Protein AF-A0A9D7FTG6-F1 (afdb_monomer_lite)

pLDDT: mean 74.86, std 19.02, range [30.62, 97.19]

Secondary structure (DSSP, 8-state):
--HHHHHHT------TTHHHHHHHT-HHHHHHHHHHHHH----HHHHHH-SSSS-HHHHHHHHHHHHHH--EEEEEEEEE-SSS-EEEEEEEEEEEEE-SS-EEEEEEESS--HHHHHHHHHHHHHHHHTTS-SEEEEEE--HHHHHHHHHHHHHHHHHTT--SHHHHTTS----HHHHHHHTS-------------------

Structure (mmCIF, N/CA/C/O backbone):
data_AF-A0A9D7FTG6-F1
#
_entry.id   AF-A0A9D7FTG6-F1
#
loop_
_atom_site.group_PDB
_atom_site.id
_atom_site.type_symbol
_atom_site.label_atom_id
_atom_site.label_alt_id
_atom_site.label_comp_id
_atom_site.label_asym_id
_atom_site.label_entity_id
_atom_site.label_seq_id
_atom_site.pdbx_PDB_ins_code
_atom_site.Cartn_x
_atom_site.Cartn_y
_atom_site.Cartn_z
_atom_site.occupancy
_atom_site.B_iso_or_equiv
_atom_site.auth_seq_id
_atom_site.auth_comp_id
_atom_site.auth_asym_id
_atom_site.auth_atom_id
_atom_site.pdbx_PDB_model_num
ATOM 1 N N . MET A 1 1 ? -11.203 -1.054 -11.794 1.00 83.94 1 MET A N 1
ATOM 2 C CA . MET A 1 1 ? -9.965 -1.403 -11.056 1.00 83.94 1 MET A CA 1
ATOM 3 C C . MET A 1 1 ? -10.202 -1.110 -9.580 1.00 83.94 1 MET A C 1
ATOM 5 O O . MET A 1 1 ? -10.810 -0.081 -9.293 1.00 83.94 1 MET A O 1
ATOM 9 N N . PHE A 1 2 ? -9.768 -1.998 -8.673 1.00 88.06 2 PHE A N 1
ATOM 10 C CA . PHE A 1 2 ? -10.036 -1.930 -7.222 1.00 88.06 2 PHE A CA 1
ATOM 11 C C . PHE A 1 2 ? -11.532 -1.835 -6.853 1.00 88.06 2 PHE A C 1
ATOM 13 O O . PHE A 1 2 ? -11.935 -1.097 -5.951 1.00 88.06 2 PHE A O 1
ATOM 20 N N . GLU A 1 3 ? -12.396 -2.546 -7.583 1.00 89.38 3 GLU A N 1
ATOM 21 C CA . GLU A 1 3 ? -13.851 -2.418 -7.423 1.00 89.38 3 GLU A CA 1
ATOM 22 C C . GLU A 1 3 ? -14.356 -2.947 -6.075 1.00 89.38 3 GLU A C 1
ATOM 24 O O . GLU A 1 3 ? -15.334 -2.419 -5.537 1.00 89.38 3 GLU A O 1
ATOM 29 N N . LYS A 1 4 ? -13.709 -3.967 -5.495 1.00 89.00 4 LYS A N 1
ATOM 30 C CA . LYS A 1 4 ? -14.127 -4.503 -4.191 1.00 89.00 4 LYS A CA 1
ATOM 31 C C . LYS A 1 4 ? -13.831 -3.496 -3.084 1.00 89.00 4 LYS A C 1
ATOM 33 O O . LYS A 1 4 ? -14.674 -3.280 -2.213 1.00 89.00 4 LYS A O 1
ATOM 38 N N . LEU A 1 5 ? -12.675 -2.837 -3.162 1.00 86.88 5 LEU A N 1
ATOM 39 C CA . LEU A 1 5 ? -12.291 -1.781 -2.228 1.00 86.88 5 LEU A CA 1
ATOM 40 C C . LEU A 1 5 ? -13.205 -0.561 -2.364 1.00 86.88 5 LEU A C 1
ATOM 42 O O . LEU A 1 5 ? -13.753 -0.102 -1.362 1.00 86.88 5 LEU A O 1
ATOM 46 N N . LYS A 1 6 ? -13.484 -0.092 -3.586 1.00 86.19 6 LYS A N 1
ATOM 47 C CA . LYS A 1 6 ? -14.433 1.016 -3.808 1.00 86.19 6 LYS A CA 1
ATOM 48 C C . LYS A 1 6 ? -15.809 0.727 -3.200 1.00 86.19 6 LYS A C 1
ATOM 50 O O . LYS A 1 6 ? -16.358 1.567 -2.493 1.00 86.19 6 LYS A O 1
ATOM 55 N N . LYS A 1 7 ? -16.340 -0.492 -3.375 1.00 88.19 7 LYS A N 1
ATOM 56 C CA . LYS A 1 7 ? -17.610 -0.921 -2.749 1.00 88.19 7 LYS A CA 1
ATOM 57 C C . LYS A 1 7 ? -17.568 -0.908 -1.217 1.00 88.19 7 LYS A C 1
ATOM 59 O O . LYS A 1 7 ? -18.598 -0.689 -0.581 1.00 88.19 7 LYS A O 1
ATOM 64 N N . LYS A 1 8 ? -16.396 -1.127 -0.617 1.00 80.44 8 LYS A N 1
ATOM 65 C CA . LYS A 1 8 ? -16.170 -1.013 0.832 1.00 80.44 8 LYS A CA 1
ATOM 66 C C . LYS A 1 8 ? -15.935 0.424 1.309 1.00 80.44 8 LYS A C 1
ATOM 68 O O . LYS A 1 8 ? -15.874 0.637 2.516 1.00 80.44 8 LYS A O 1
ATOM 73 N N . GLY A 1 9 ? -15.898 1.398 0.399 1.00 78.94 9 GLY A N 1
ATOM 74 C CA . GLY A 1 9 ? -15.722 2.817 0.709 1.00 78.94 9 GLY A CA 1
ATOM 75 C C . GLY A 1 9 ? -14.279 3.308 0.611 1.00 78.94 9 GLY A C 1
ATOM 76 O O . GLY A 1 9 ? -13.987 4.382 1.122 1.00 78.94 9 GLY A O 1
ATOM 77 N N . PHE A 1 10 ? -13.385 2.547 -0.025 1.00 81.25 10 PHE A N 1
ATOM 78 C CA . PHE A 1 10 ? -12.016 2.997 -0.255 1.00 81.25 10 PHE A CA 1
ATOM 79 C C . PHE A 1 10 ? -11.958 4.047 -1.370 1.00 81.25 10 PHE A C 1
ATOM 81 O O . PHE A 1 10 ? -12.577 3.897 -2.426 1.00 81.25 10 PHE A O 1
ATOM 88 N N . GLU A 1 11 ? -11.160 5.085 -1.141 1.00 83.00 11 GLU A N 1
ATOM 89 C CA . GLU A 1 11 ? -10.982 6.236 -2.027 1.00 83.00 11 GLU A CA 1
ATOM 90 C C . GLU A 1 11 ? -9.825 6.011 -3.006 1.00 83.00 11 GLU A C 1
ATOM 92 O O . GLU A 1 11 ? -8.723 6.511 -2.835 1.00 83.00 11 GLU A O 1
ATOM 97 N N . ILE A 1 12 ? -10.050 5.242 -4.065 1.00 84.25 12 ILE A N 1
ATOM 98 C CA . ILE A 1 12 ? -8.967 4.893 -4.989 1.00 84.25 12 ILE A CA 1
ATOM 99 C C . ILE A 1 12 ? -8.701 6.029 -5.979 1.00 84.25 12 ILE A C 1
ATOM 101 O O . ILE A 1 12 ? -9.531 6.299 -6.849 1.00 84.25 12 ILE A O 1
ATOM 105 N N . LEU A 1 13 ? -7.511 6.623 -5.899 1.00 86.56 13 LEU A N 1
ATOM 106 C CA . LEU A 1 13 ? -6.978 7.533 -6.904 1.00 86.56 13 LEU A CA 1
ATOM 107 C C . LEU A 1 13 ? -5.907 6.798 -7.734 1.00 86.56 13 LEU A C 1
ATOM 109 O O . LEU A 1 13 ? -5.212 5.901 -7.269 1.00 86.56 13 LEU A O 1
ATOM 113 N N . ALA A 1 14 ? -5.836 7.095 -9.024 1.00 84.38 14 ALA A N 1
ATOM 114 C CA . ALA A 1 14 ? -4.809 6.563 -9.906 1.00 84.38 14 ALA A CA 1
ATOM 115 C C . ALA A 1 14 ? -4.376 7.699 -10.818 1.00 84.38 14 ALA A C 1
ATOM 117 O O . ALA A 1 14 ? -5.210 8.305 -11.489 1.00 84.38 14 ALA A O 1
ATOM 118 N N . LEU A 1 15 ? -3.084 8.011 -10.809 1.00 84.88 15 LEU A N 1
ATOM 119 C CA . LEU A 1 15 ? -2.519 9.075 -11.627 1.00 84.88 15 LEU A CA 1
ATOM 120 C C . LEU A 1 15 ? -1.579 8.467 -12.675 1.00 84.88 15 LEU A C 1
ATOM 122 O O . LEU A 1 15 ? -1.212 7.296 -12.601 1.00 84.88 15 LEU A O 1
ATOM 126 N N . HIS A 1 16 ? -1.238 9.266 -13.686 1.00 81.25 16 HIS A N 1
ATOM 127 C CA . HIS A 1 16 ? -0.157 8.980 -14.634 1.00 81.25 16 HIS A CA 1
ATOM 128 C C . HIS A 1 16 ? -0.145 7.557 -15.226 1.00 81.25 16 HIS A C 1
ATOM 130 O O . HIS A 1 16 ? 0.861 6.867 -15.171 1.00 81.25 16 HIS A O 1
ATOM 136 N N . HIS A 1 17 ? -1.269 7.118 -15.798 1.00 85.19 17 HIS A N 1
ATOM 137 C CA . HIS A 1 17 ? -1.427 5.804 -16.450 1.00 85.19 17 HIS A CA 1
ATOM 138 C C . HIS A 1 17 ? -1.296 4.569 -15.550 1.00 85.19 17 HIS A C 1
ATOM 140 O O . HIS A 1 17 ? -1.440 3.455 -16.053 1.00 85.19 17 HIS A O 1
ATOM 146 N N . ALA A 1 18 ? -1.148 4.729 -14.234 1.00 87.62 18 ALA A N 1
ATOM 147 C CA . ALA A 1 18 ? -1.075 3.600 -13.312 1.00 87.62 18 ALA A CA 1
ATOM 148 C C . ALA A 1 18 ? -2.272 2.653 -13.445 1.00 87.62 18 ALA A C 1
ATOM 150 O O . ALA A 1 18 ? -2.114 1.440 -13.384 1.00 87.62 18 ALA A O 1
ATOM 151 N N . GLU A 1 19 ? -3.471 3.186 -13.706 1.00 89.25 19 GLU A N 1
ATOM 152 C CA . GLU A 1 19 ? -4.647 2.348 -13.945 1.00 89.25 19 GLU A CA 1
ATOM 153 C C . GLU A 1 19 ? -4.496 1.441 -15.178 1.00 89.25 19 GLU A C 1
ATOM 155 O O . GLU A 1 19 ? -4.965 0.305 -15.153 1.00 89.25 19 GLU A O 1
ATOM 160 N N . ALA A 1 20 ? -3.846 1.911 -16.243 1.00 91.12 20 ALA A N 1
ATOM 161 C CA . ALA A 1 20 ? -3.606 1.101 -17.434 1.00 91.12 20 ALA A CA 1
ATOM 162 C C . ALA A 1 20 ? -2.570 0.003 -17.151 1.00 91.12 20 ALA A C 1
ATOM 164 O O . ALA A 1 20 ? -2.852 -1.164 -17.415 1.00 91.12 20 ALA A O 1
ATOM 165 N N . ILE A 1 21 ? -1.436 0.358 -16.532 1.00 91.00 21 ILE A N 1
ATOM 166 C CA . ILE A 1 21 ? -0.376 -0.595 -16.154 1.00 91.00 21 ILE A CA 1
ATOM 167 C C . ILE A 1 21 ? -0.948 -1.681 -15.234 1.00 91.00 21 ILE A C 1
ATOM 169 O O . ILE A 1 21 ? -0.764 -2.874 -15.457 1.00 91.00 21 ILE A O 1
ATOM 173 N N . LEU A 1 22 ? -1.729 -1.288 -14.227 1.00 92.19 22 LEU A N 1
ATOM 174 C CA . LEU A 1 22 ? -2.345 -2.237 -13.304 1.00 92.19 22 LEU A CA 1
ATOM 175 C C . LEU A 1 22 ? -3.363 -3.147 -13.986 1.00 92.19 22 LEU A C 1
ATOM 177 O O . LEU A 1 22 ? -3.392 -4.340 -13.705 1.00 92.19 22 LEU A O 1
ATOM 181 N N . LYS A 1 23 ? -4.192 -2.619 -14.890 1.00 91.56 23 LYS A N 1
ATOM 182 C CA . LYS A 1 23 ? -5.198 -3.433 -15.584 1.00 91.56 23 LYS A CA 1
ATOM 183 C C . LYS A 1 23 ? -4.595 -4.423 -16.573 1.00 91.56 23 LYS A C 1
ATOM 185 O O . LYS A 1 23 ? -5.145 -5.508 -16.731 1.00 91.56 23 LYS A O 1
ATOM 190 N N . HIS A 1 24 ? -3.542 -4.034 -17.280 1.00 91.31 24 HIS A N 1
ATOM 191 C CA . HIS A 1 24 ? -3.034 -4.816 -18.404 1.00 91.31 24 HIS A CA 1
ATOM 192 C C . HIS A 1 24 ? -1.815 -5.656 -18.037 1.00 91.31 24 HIS A C 1
ATOM 194 O O . HIS A 1 24 ? -1.716 -6.797 -18.483 1.00 91.31 24 HIS A O 1
ATOM 200 N N . ASP A 1 25 ? -0.946 -5.133 -17.175 1.00 90.94 25 ASP A N 1
ATOM 201 C CA . ASP A 1 25 ? 0.361 -5.727 -16.920 1.00 90.94 25 ASP A CA 1
ATOM 202 C C . ASP A 1 25 ? 0.491 -6.281 -15.500 1.00 90.94 25 ASP A C 1
ATOM 204 O O . ASP A 1 25 ? 1.238 -7.235 -15.289 1.00 90.94 25 ASP A O 1
ATOM 208 N N . MET A 1 26 ? -0.225 -5.716 -14.522 1.00 92.81 26 MET A N 1
ATOM 209 C CA . MET A 1 26 ? 0.004 -5.989 -13.096 1.00 92.81 26 MET A CA 1
ATOM 210 C C . MET A 1 26 ? -1.291 -6.248 -12.307 1.00 92.81 26 MET A C 1
ATOM 212 O O . MET A 1 26 ? -1.421 -5.826 -11.158 1.00 92.81 26 MET A O 1
ATOM 216 N N . MET A 1 27 ? -2.254 -6.964 -12.901 1.00 94.56 27 MET A N 1
ATOM 217 C CA . MET A 1 27 ? -3.552 -7.224 -12.256 1.00 94.56 27 MET A CA 1
ATOM 218 C C . MET A 1 27 ? -3.417 -8.056 -10.970 1.00 94.56 27 MET A C 1
ATOM 220 O O . MET A 1 27 ? -4.184 -7.859 -10.031 1.00 94.56 27 MET A O 1
ATOM 224 N N . ASP A 1 28 ? -2.411 -8.929 -10.882 1.00 95.94 28 ASP A N 1
ATOM 225 C CA . ASP A 1 28 ? -2.121 -9.689 -9.659 1.00 95.94 28 ASP A CA 1
ATOM 226 C C . ASP A 1 28 ? -1.853 -8.760 -8.469 1.00 95.94 28 ASP A C 1
ATOM 228 O O . ASP A 1 28 ? -2.387 -8.982 -7.386 1.00 95.94 28 ASP A O 1
ATOM 232 N N . ALA A 1 29 ? -1.145 -7.644 -8.681 1.00 95.00 29 ALA A N 1
ATOM 233 C CA . ALA A 1 29 ? -0.922 -6.649 -7.634 1.00 95.00 29 ALA A CA 1
ATOM 234 C C . ALA A 1 29 ? -2.245 -6.059 -7.120 1.00 95.00 29 ALA A C 1
ATOM 236 O O . ALA A 1 29 ? -2.415 -5.866 -5.918 1.00 95.00 29 ALA A O 1
ATOM 237 N N . VAL A 1 30 ? -3.208 -5.815 -8.018 1.00 94.06 30 VAL A N 1
ATOM 238 C CA . VAL A 1 30 ? -4.550 -5.342 -7.646 1.00 94.06 30 VAL A CA 1
ATOM 239 C C . VAL A 1 30 ? -5.237 -6.375 -6.758 1.00 94.06 30 VAL A C 1
ATOM 241 O O . VAL A 1 30 ? -5.743 -6.009 -5.701 1.00 94.06 30 VAL A O 1
ATOM 244 N N . TYR A 1 31 ? -5.230 -7.652 -7.148 1.00 95.50 31 TYR A N 1
ATOM 245 C CA . TYR A 1 31 ? -5.866 -8.714 -6.367 1.00 95.50 31 TYR A CA 1
ATOM 246 C C . TYR A 1 31 ? -5.252 -8.877 -4.978 1.00 95.50 31 TYR A C 1
ATOM 248 O O . TYR A 1 31 ? -5.994 -8.984 -4.004 1.00 95.50 31 TYR A O 1
ATOM 256 N N . GLU A 1 32 ? -3.926 -8.856 -4.875 1.00 96.25 32 GLU A N 1
ATOM 257 C CA . GLU A 1 32 ? -3.215 -9.003 -3.602 1.00 96.25 32 GLU A CA 1
ATOM 258 C C . GLU A 1 32 ? -3.481 -7.830 -2.655 1.00 96.25 32 GLU A C 1
ATOM 260 O O . GLU A 1 32 ? -3.740 -8.026 -1.467 1.00 96.25 32 GLU A O 1
ATOM 265 N N . ILE A 1 33 ? -3.479 -6.603 -3.185 1.00 94.50 33 ILE A N 1
ATOM 266 C CA . ILE A 1 33 ? -3.805 -5.402 -2.412 1.00 94.50 33 ILE A CA 1
ATOM 267 C C . ILE A 1 33 ? -5.276 -5.428 -1.973 1.00 94.50 33 ILE A C 1
ATOM 269 O O . ILE A 1 33 ? -5.567 -5.100 -0.822 1.00 94.50 33 ILE A O 1
ATOM 273 N N . GLU A 1 34 ? -6.209 -5.834 -2.845 1.00 93.50 34 GLU A N 1
ATOM 274 C CA . GLU A 1 34 ? -7.611 -6.018 -2.453 1.00 93.50 34 GLU A CA 1
ATOM 275 C C . GLU A 1 34 ? -7.744 -7.060 -1.336 1.00 93.50 34 GLU A C 1
ATOM 277 O O . GLU A 1 34 ? -8.432 -6.800 -0.354 1.00 93.50 34 GLU A O 1
ATOM 282 N N . ASP A 1 35 ? -7.087 -8.211 -1.460 1.00 94.75 35 ASP A N 1
ATOM 283 C CA . ASP A 1 35 ? -7.153 -9.297 -0.480 1.00 94.75 35 ASP A CA 1
ATOM 284 C C . ASP A 1 35 ? -6.680 -8.858 0.915 1.00 94.75 35 ASP A C 1
ATOM 286 O O . ASP A 1 35 ? -7.373 -9.070 1.912 1.00 94.75 35 ASP A O 1
ATOM 290 N N . VAL A 1 36 ? -5.541 -8.164 0.989 1.00 93.06 36 VAL A N 1
ATOM 291 C CA . VAL A 1 36 ? -5.007 -7.663 2.264 1.00 93.06 36 VAL A CA 1
ATOM 292 C C . VAL A 1 36 ? -5.909 -6.580 2.856 1.00 93.06 36 VAL A C 1
ATOM 294 O O . VAL A 1 36 ? -6.260 -6.631 4.037 1.00 93.06 36 VAL A O 1
ATOM 297 N N . LEU A 1 37 ? -6.321 -5.599 2.050 1.00 90.31 37 LEU A N 1
ATOM 298 C CA . LEU A 1 37 ? -7.074 -4.448 2.549 1.00 90.31 37 LEU A CA 1
ATOM 299 C C . LEU A 1 37 ? -8.528 -4.770 2.902 1.00 90.31 37 LEU A C 1
ATOM 301 O O . LEU A 1 37 ? -9.090 -4.126 3.789 1.00 90.31 37 LEU A O 1
ATOM 305 N N . LEU A 1 38 ? -9.148 -5.757 2.252 1.00 88.75 38 LEU A N 1
ATOM 306 C CA . LEU A 1 38 ? -10.510 -6.188 2.582 1.00 88.75 38 LEU A CA 1
ATOM 307 C C . LEU A 1 38 ? -10.594 -6.903 3.936 1.00 88.75 38 LEU A C 1
ATOM 309 O O . LEU A 1 38 ? -11.656 -6.879 4.566 1.00 88.75 38 LEU A O 1
ATOM 313 N N . GLU A 1 39 ? -9.503 -7.523 4.380 1.00 88.12 39 GLU A N 1
ATOM 314 C CA . GLU A 1 39 ? -9.418 -8.202 5.675 1.00 88.12 39 GLU A CA 1
ATOM 315 C C . GLU A 1 39 ? -8.899 -7.308 6.804 1.00 88.12 39 GLU A C 1
ATOM 317 O O . GLU A 1 39 ? -9.064 -7.645 7.981 1.00 88.12 39 GLU A O 1
ATOM 322 N N . ALA A 1 40 ? -8.315 -6.156 6.468 1.00 85.00 40 ALA A N 1
ATOM 323 C CA . ALA A 1 40 ? -7.796 -5.209 7.438 1.00 85.00 40 ALA A CA 1
ATOM 324 C C . ALA A 1 40 ? -8.913 -4.712 8.376 1.00 85.00 40 ALA A C 1
ATOM 326 O O . ALA A 1 40 ? -9.892 -4.090 7.957 1.00 85.00 40 ALA A O 1
ATOM 327 N N . LYS A 1 41 ? -8.751 -4.973 9.678 1.00 80.19 41 LYS A N 1
ATOM 328 C CA . LYS A 1 41 ? -9.656 -4.515 10.740 1.00 80.19 41 LYS A CA 1
ATOM 329 C C . LYS A 1 41 ? -8.877 -3.721 11.773 1.00 80.19 41 LYS A C 1
ATOM 331 O O . LYS A 1 41 ? -7.801 -4.140 12.206 1.00 80.19 41 LYS A O 1
ATOM 336 N N . ILE A 1 42 ? -9.466 -2.606 12.188 1.00 75.31 42 ILE A N 1
ATOM 337 C CA . ILE A 1 42 ? -8.917 -1.743 13.227 1.00 75.31 42 ILE A CA 1
ATOM 338 C C . ILE A 1 42 ? -9.892 -1.772 14.408 1.00 75.31 42 ILE A C 1
ATOM 340 O O . ILE A 1 42 ? -10.970 -1.178 14.309 1.00 75.31 42 ILE A O 1
ATOM 344 N N . PRO A 1 43 ? -9.577 -2.499 15.491 1.00 72.81 43 PRO A N 1
ATOM 345 C CA . PRO A 1 43 ? -10.347 -2.427 16.726 1.00 72.81 43 PRO A CA 1
ATOM 346 C C . PRO A 1 43 ? -10.390 -0.990 17.254 1.00 72.81 43 PRO A C 1
ATOM 348 O O . PRO A 1 43 ? -9.400 -0.257 17.174 1.00 72.81 43 PRO A O 1
ATOM 351 N N . VAL A 1 44 ? -11.534 -0.578 17.802 1.00 68.12 44 VAL A N 1
ATOM 352 C CA . VAL A 1 44 ? -11.709 0.784 18.336 1.00 68.12 44 VAL A CA 1
ATOM 353 C C . VAL A 1 44 ? -10.735 1.036 19.487 1.00 68.12 44 VAL A C 1
ATOM 355 O O . VAL A 1 44 ? -10.219 2.136 19.631 1.00 68.12 44 VAL A O 1
ATOM 358 N N . GLU A 1 45 ? -10.398 0.004 20.249 1.00 65.94 45 GLU A N 1
ATOM 359 C CA . GLU A 1 45 ? -9.444 0.049 21.352 1.00 65.94 45 GLU A CA 1
ATOM 360 C C . GLU A 1 45 ? -8.022 0.402 20.885 1.00 65.94 45 GLU A C 1
ATOM 362 O O . GLU A 1 45 ? -7.302 1.109 21.591 1.00 65.94 45 GLU A O 1
ATOM 367 N N . GLU A 1 46 ? -7.622 -0.043 19.690 1.00 68.00 46 GLU A N 1
ATOM 368 C CA . GLU A 1 46 ? -6.323 0.295 19.090 1.00 68.00 46 GLU A CA 1
ATOM 369 C C . GLU A 1 46 ? -6.301 1.711 18.517 1.00 68.00 46 GLU A C 1
ATOM 371 O O . GLU A 1 46 ? -5.293 2.410 18.619 1.00 68.00 46 GLU A O 1
ATOM 376 N N . LEU A 1 47 ? -7.425 2.149 17.941 1.00 64.06 47 LEU A N 1
ATOM 377 C CA . LEU A 1 47 ? -7.609 3.523 17.463 1.00 64.06 47 LEU A CA 1
ATOM 378 C C . LEU A 1 47 ? -7.460 4.542 18.589 1.00 64.06 47 LEU A C 1
ATOM 380 O O . LEU A 1 47 ? -6.913 5.628 18.406 1.00 64.06 47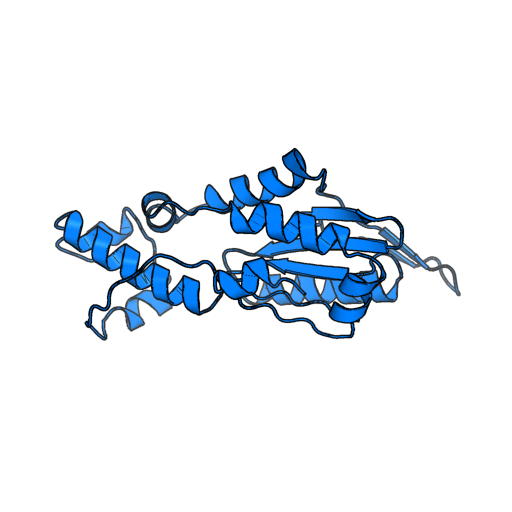 LEU A O 1
ATOM 384 N N . VAL A 1 48 ? -7.976 4.148 19.741 1.00 59.22 48 VAL A N 1
ATOM 385 C CA . VAL A 1 48 ? -7.985 4.874 20.993 1.00 59.22 48 VAL A CA 1
ATOM 386 C C . VAL A 1 48 ? -6.543 4.870 21.553 1.00 59.22 48 VAL A C 1
ATOM 388 O O . VAL A 1 48 ? -5.873 5.902 21.524 1.00 59.22 48 VAL A O 1
ATOM 391 N N . ARG A 1 49 ? -5.954 3.727 21.924 1.00 56.75 49 ARG A N 1
ATOM 392 C CA . ARG A 1 49 ? -4.623 3.665 22.583 1.00 56.75 49 ARG A CA 1
ATOM 393 C C . ARG A 1 49 ? -3.434 4.270 21.806 1.00 56.75 49 ARG A C 1
ATOM 395 O O . ARG A 1 49 ? -2.363 4.439 22.387 1.00 56.75 49 ARG A O 1
ATOM 402 N N . GLY A 1 50 ? -3.582 4.583 20.520 1.00 49.41 50 GLY A N 1
ATOM 403 C CA . GLY A 1 50 ? -2.523 5.086 19.644 1.00 49.41 50 GLY A CA 1
ATOM 404 C C . GLY A 1 50 ? -1.964 6.461 20.031 1.00 49.41 50 GLY A C 1
ATOM 405 O O . GLY A 1 50 ? -2.404 7.491 19.526 1.00 49.41 50 GLY A O 1
ATOM 406 N N . GLY A 1 51 ? -0.928 6.477 20.868 1.00 44.72 51 GLY A N 1
ATOM 407 C CA . GLY A 1 51 ? -0.108 7.655 21.141 1.00 44.72 51 GLY A CA 1
ATOM 408 C C . GLY A 1 51 ? 1.277 7.252 21.638 1.00 44.72 51 GLY A C 1
ATOM 409 O O . GLY A 1 51 ? 1.480 7.149 22.840 1.00 44.72 51 GLY A O 1
ATOM 410 N N . GLY A 1 52 ? 2.228 7.011 20.727 1.00 40.06 52 GLY A N 1
ATOM 411 C CA . GLY A 1 52 ? 3.631 6.798 21.123 1.00 40.06 52 GLY A CA 1
ATOM 412 C C . GLY A 1 52 ? 4.492 5.877 20.256 1.00 40.06 52 GLY A C 1
ATOM 413 O O . GLY A 1 52 ? 5.674 5.742 20.548 1.00 40.06 52 GLY A O 1
ATOM 414 N N . GLY A 1 53 ? 3.961 5.272 19.191 1.00 48.06 53 GLY A N 1
ATOM 415 C CA . GLY A 1 53 ? 4.726 4.395 18.297 1.00 48.06 53 GLY A CA 1
ATOM 416 C C . GLY A 1 53 ? 3.948 4.011 17.039 1.00 48.06 53 GLY A C 1
ATOM 417 O O . GLY A 1 53 ? 2.823 4.477 16.839 1.00 48.06 53 GLY A O 1
ATOM 418 N N . GLU A 1 54 ? 4.546 3.173 16.190 1.00 57.84 54 GLU A N 1
ATOM 419 C CA . GLU A 1 54 ? 3.844 2.554 15.065 1.00 57.84 54 GLU A CA 1
ATOM 420 C C . GLU A 1 54 ? 2.688 1.698 15.603 1.00 57.84 54 GLU A C 1
ATOM 422 O O . GLU A 1 54 ? 2.917 0.732 16.331 1.00 57.84 54 GLU A O 1
ATOM 427 N N . GLY A 1 55 ? 1.444 2.081 15.300 1.00 69.25 55 GLY A N 1
ATOM 428 C CA . GLY A 1 55 ? 0.258 1.422 15.849 1.00 69.25 55 GLY A CA 1
ATOM 429 C C . GLY A 1 55 ? 0.189 -0.062 15.479 1.00 69.25 55 GLY A C 1
ATOM 430 O O . GLY A 1 55 ? 0.571 -0.444 14.373 1.00 69.25 55 GLY A O 1
ATOM 431 N N . GLU A 1 56 ? -0.339 -0.892 16.385 1.00 77.12 56 GLU A N 1
ATOM 432 C CA . GLU A 1 56 ? -0.478 -2.348 16.196 1.00 77.12 56 GLU A CA 1
ATOM 433 C C . GLU A 1 56 ? -1.169 -2.702 14.870 1.00 77.12 56 GLU A C 1
ATOM 435 O O . GLU A 1 56 ? -0.767 -3.638 14.178 1.00 77.12 56 GLU A O 1
ATOM 440 N N . PHE A 1 57 ? -2.159 -1.902 14.465 1.00 81.31 57 PHE A N 1
ATOM 441 C CA . PHE A 1 57 ? -2.799 -2.015 13.162 1.00 81.31 57 PHE A CA 1
ATOM 442 C C . PHE A 1 57 ? -1.819 -1.911 11.986 1.00 81.31 57 PHE A C 1
ATOM 444 O O . PHE A 1 57 ? -1.848 -2.763 11.099 1.00 81.31 57 PHE A O 1
ATOM 451 N N . THR A 1 58 ? -0.956 -0.892 11.969 1.00 80.31 58 THR A N 1
ATOM 452 C CA . THR A 1 58 ? 0.002 -0.666 10.879 1.00 80.31 58 THR A CA 1
ATOM 453 C C . THR A 1 58 ? 0.975 -1.837 10.780 1.00 80.31 58 THR A C 1
ATOM 455 O O . THR A 1 58 ? 1.188 -2.364 9.690 1.00 80.31 58 THR A O 1
ATOM 458 N N . GLN A 1 59 ? 1.468 -2.326 11.921 1.00 86.19 59 GLN A N 1
ATOM 459 C CA . GLN A 1 59 ? 2.350 -3.495 11.969 1.00 86.19 59 GLN A CA 1
ATOM 460 C C . GLN A 1 59 ? 1.661 -4.752 11.419 1.00 86.19 59 GLN A C 1
ATOM 462 O O . GLN A 1 59 ? 2.236 -5.475 10.602 1.00 86.19 59 GLN A O 1
ATOM 467 N N . ARG A 1 60 ? 0.404 -5.007 11.813 1.00 89.00 60 ARG A N 1
ATOM 468 C CA . ARG A 1 60 ? -0.375 -6.135 11.274 1.00 89.00 60 ARG A CA 1
ATOM 469 C C . ARG A 1 60 ? -0.619 -6.004 9.778 1.00 89.00 60 ARG A C 1
ATOM 471 O O . ARG A 1 60 ? -0.556 -7.008 9.067 1.00 89.00 60 ARG A O 1
ATOM 478 N N . LEU A 1 61 ? -0.909 -4.796 9.302 1.00 88.00 61 LEU A N 1
ATOM 479 C CA . LEU A 1 61 ? -1.161 -4.553 7.889 1.00 88.00 61 LEU A CA 1
ATOM 480 C C . LEU A 1 61 ? 0.099 -4.820 7.059 1.00 88.00 61 LEU A C 1
ATOM 482 O O . LEU A 1 61 ? 0.030 -5.576 6.092 1.00 88.00 61 LEU A O 1
ATOM 486 N N . ARG A 1 62 ? 1.253 -4.299 7.496 1.00 90.25 62 ARG A N 1
ATOM 487 C CA . ARG A 1 62 ? 2.562 -4.571 6.881 1.00 90.25 62 ARG A CA 1
ATOM 488 C C . ARG A 1 62 ? 2.854 -6.065 6.812 1.00 90.25 62 ARG A C 1
ATOM 490 O O . ARG A 1 62 ? 3.137 -6.619 5.752 1.00 90.25 62 ARG A O 1
ATOM 497 N N . LYS A 1 63 ? 2.694 -6.750 7.948 1.00 92.75 63 LYS A N 1
ATOM 498 C CA . LYS A 1 63 ? 2.915 -8.194 8.038 1.00 92.75 63 LYS A CA 1
ATOM 499 C C . LYS A 1 63 ? 1.992 -8.981 7.104 1.00 92.75 63 LYS A C 1
ATOM 501 O O . LYS A 1 63 ? 2.430 -9.948 6.497 1.00 92.75 63 LYS A O 1
ATOM 506 N N . SER A 1 64 ? 0.743 -8.546 6.930 1.00 93.94 64 SER A N 1
ATOM 507 C CA . SER A 1 64 ? -0.222 -9.224 6.053 1.00 93.94 64 SER A CA 1
ATOM 508 C C . SER A 1 64 ? 0.216 -9.230 4.586 1.00 93.94 64 SER A C 1
ATOM 510 O O . SER A 1 64 ? 0.037 -10.240 3.908 1.00 93.94 64 SER A O 1
ATOM 512 N N . PHE A 1 65 ? 0.833 -8.148 4.098 1.00 94.94 65 PHE A N 1
ATOM 513 C CA . PHE A 1 65 ? 1.412 -8.113 2.751 1.00 94.94 65 PHE A CA 1
ATOM 514 C C . PHE A 1 65 ? 2.570 -9.108 2.595 1.00 94.94 65 PHE A C 1
ATOM 516 O O . PHE A 1 65 ? 2.647 -9.818 1.587 1.00 94.94 65 PHE A O 1
ATOM 523 N N . ALA A 1 66 ? 3.449 -9.194 3.595 1.00 94.25 66 ALA A N 1
ATOM 524 C CA . ALA A 1 66 ? 4.577 -10.120 3.584 1.00 94.25 66 ALA A CA 1
ATOM 525 C C . ALA A 1 66 ? 4.134 -11.589 3.692 1.00 94.25 66 ALA A C 1
ATOM 527 O O . ALA A 1 66 ? 4.503 -12.403 2.849 1.00 94.25 66 ALA A O 1
ATOM 528 N N . ASP A 1 67 ? 3.303 -11.918 4.681 1.00 95.56 67 ASP A N 1
ATOM 529 C CA . ASP A 1 67 ? 2.922 -13.296 5.005 1.00 95.56 67 ASP A CA 1
ATOM 530 C C . ASP A 1 67 ? 2.034 -13.928 3.925 1.00 95.56 67 ASP A C 1
ATOM 532 O O . ASP A 1 67 ? 2.204 -15.101 3.595 1.00 95.56 67 ASP A O 1
ATOM 536 N N . LYS A 1 68 ? 1.080 -13.169 3.370 1.00 96.00 68 LYS A N 1
ATOM 537 C CA . LYS A 1 68 ? 0.126 -13.711 2.392 1.00 96.00 68 LYS A CA 1
ATOM 538 C C . LYS A 1 68 ? 0.681 -13.751 0.980 1.00 96.00 68 LYS A C 1
ATOM 540 O O . LYS A 1 68 ? 0.464 -14.716 0.254 1.00 96.00 68 LYS A O 1
ATOM 545 N N . HIS A 1 69 ? 1.362 -12.677 0.591 1.00 96.88 69 HIS A N 1
ATOM 546 C CA . HIS A 1 69 ? 1.684 -12.417 -0.809 1.00 96.88 69 HIS A CA 1
ATOM 547 C C . HIS A 1 69 ? 3.182 -12.214 -1.046 1.00 96.88 69 HIS A C 1
ATOM 549 O O . HIS A 1 69 ? 3.598 -12.014 -2.184 1.00 96.88 69 HIS A O 1
ATOM 555 N N . GLY A 1 70 ? 4.026 -12.305 -0.017 1.00 95.94 70 GLY A N 1
ATOM 556 C CA . GLY A 1 70 ? 5.481 -12.297 -0.174 1.00 95.94 70 GLY A CA 1
ATOM 557 C C . GLY A 1 70 ? 6.074 -10.938 -0.546 1.00 95.94 70 GLY A C 1
ATOM 558 O O . GLY A 1 70 ? 7.145 -10.895 -1.157 1.00 95.94 70 GLY A O 1
ATOM 559 N N . TRP A 1 71 ? 5.396 -9.839 -0.212 1.00 97.19 71 TRP A N 1
ATOM 560 C CA . TRP A 1 71 ? 5.965 -8.495 -0.324 1.00 97.19 71 TRP A CA 1
ATOM 561 C C . TRP A 1 71 ? 7.106 -8.318 0.681 1.00 97.19 71 TRP A C 1
ATOM 563 O O . TRP A 1 71 ? 7.048 -8.852 1.788 1.00 97.19 71 TRP A O 1
ATOM 573 N N . LYS A 1 72 ? 8.164 -7.597 0.300 1.00 95.69 72 LYS A N 1
ATOM 574 C CA . LYS A 1 72 ? 9.381 -7.492 1.120 1.00 95.69 72 LYS A CA 1
ATOM 575 C C . LYS A 1 72 ? 9.801 -6.049 1.325 1.00 95.69 72 LYS A C 1
ATOM 577 O O . LYS A 1 72 ? 9.787 -5.286 0.363 1.00 95.69 72 LYS A O 1
ATOM 582 N N . SER A 1 73 ? 10.278 -5.741 2.527 1.00 94.19 73 SER A N 1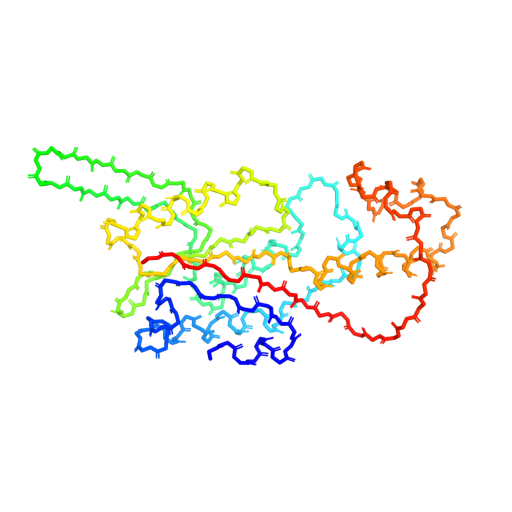
ATOM 583 C CA . SER A 1 73 ? 11.002 -4.496 2.767 1.00 94.19 73 SER A CA 1
ATOM 584 C C . SER A 1 73 ? 12.380 -4.565 2.117 1.00 94.19 73 SER A C 1
ATOM 586 O O . SER A 1 73 ? 13.101 -5.556 2.293 1.00 94.19 73 SER A O 1
ATOM 588 N N . THR A 1 74 ? 12.746 -3.565 1.313 1.00 93.19 74 THR A N 1
ATOM 589 C CA . THR A 1 74 ? 14.082 -3.509 0.708 1.00 93.19 74 THR A CA 1
ATOM 590 C C . THR A 1 74 ? 14.470 -2.116 0.219 1.00 93.19 74 THR A C 1
ATOM 592 O O . THR A 1 74 ? 13.632 -1.258 -0.043 1.00 93.19 74 THR A O 1
ATOM 595 N N . VAL A 1 75 ? 15.775 -1.911 0.045 1.00 91.38 75 VAL A N 1
ATOM 596 C CA . VAL A 1 75 ? 16.345 -0.720 -0.587 1.00 91.38 75 VAL A CA 1
ATOM 597 C C . VAL A 1 75 ? 16.577 -1.008 -2.065 1.00 91.38 75 VAL A C 1
ATOM 599 O O . VAL A 1 75 ? 17.286 -1.950 -2.426 1.00 91.38 75 VAL A O 1
ATOM 602 N N . LEU A 1 76 ? 16.024 -0.163 -2.928 1.00 88.88 76 LEU A N 1
ATOM 603 C CA . LEU A 1 76 ? 16.221 -0.229 -4.367 1.00 88.88 76 LEU A CA 1
ATOM 604 C C . LEU A 1 76 ? 17.398 0.650 -4.794 1.00 88.88 76 LEU A C 1
ATOM 606 O O . LEU A 1 76 ? 17.623 1.741 -4.269 1.00 88.88 76 LEU A O 1
ATOM 610 N N . ARG A 1 77 ? 18.159 0.158 -5.771 1.00 86.81 77 ARG A N 1
ATOM 611 C CA . ARG A 1 77 ? 19.321 0.846 -6.338 1.00 86.81 77 ARG A CA 1
ATOM 612 C C . ARG A 1 77 ? 19.108 1.038 -7.826 1.00 86.81 77 ARG A C 1
ATOM 614 O O . ARG A 1 77 ? 18.716 0.097 -8.514 1.00 86.81 77 ARG A O 1
ATOM 621 N N . SER A 1 78 ? 19.400 2.234 -8.318 1.00 81.69 78 SER A N 1
ATOM 622 C CA . SER A 1 78 ? 19.490 2.510 -9.746 1.00 81.69 78 SER A CA 1
ATOM 623 C C . SER A 1 78 ? 20.931 2.829 -10.118 1.00 81.69 78 SER A C 1
ATOM 625 O O . SER A 1 78 ? 21.624 3.560 -9.412 1.00 81.69 78 SER A O 1
ATOM 627 N N . LYS A 1 79 ? 21.386 2.269 -11.240 1.00 76.81 79 LYS A N 1
ATOM 628 C CA . LYS A 1 79 ? 22.667 2.608 -11.860 1.00 76.81 79 LYS A CA 1
ATOM 629 C C . LYS A 1 79 ? 22.405 3.081 -13.281 1.00 76.81 79 LYS A C 1
ATOM 631 O O . LYS A 1 79 ? 21.848 2.336 -14.084 1.00 76.81 79 LYS A O 1
ATOM 636 N N . LYS A 1 80 ? 22.793 4.319 -13.585 1.00 69.88 80 LYS A N 1
ATOM 637 C CA . LYS A 1 80 ? 22.751 4.887 -14.941 1.00 69.88 80 LYS A CA 1
ATOM 638 C C . LYS A 1 80 ? 24.179 5.036 -15.458 1.00 69.88 80 LYS A C 1
ATOM 640 O O . LYS A 1 80 ? 25.015 5.576 -14.746 1.00 69.88 80 LYS A O 1
ATOM 645 N N . SER A 1 81 ? 24.444 4.578 -16.684 1.00 62.28 81 SER A N 1
ATOM 646 C CA . SER A 1 81 ? 25.798 4.523 -17.265 1.00 62.28 81 SER A CA 1
ATOM 647 C C . SER A 1 81 ? 25.970 5.350 -18.547 1.00 62.28 81 SER A C 1
ATOM 649 O O . SER A 1 81 ? 26.898 5.107 -19.308 1.00 62.28 81 SER A O 1
ATOM 651 N N . TRP A 1 82 ? 25.071 6.298 -18.834 1.00 63.06 82 TRP A N 1
ATOM 652 C CA . TRP A 1 82 ? 25.055 6.993 -20.130 1.00 63.06 82 TRP A CA 1
ATOM 653 C C . TRP A 1 82 ? 26.233 7.960 -20.351 1.00 63.06 82 TRP A C 1
ATOM 655 O O . TRP A 1 82 ? 26.576 8.203 -21.501 1.00 63.06 82 TRP A O 1
ATOM 665 N N . MET A 1 83 ? 26.864 8.482 -19.290 1.00 63.00 83 MET A N 1
ATOM 666 C CA . MET A 1 83 ? 28.045 9.367 -19.375 1.00 63.00 83 MET A CA 1
ATOM 667 C C . MET A 1 83 ? 28.961 9.245 -18.147 1.00 63.00 83 MET A C 1
ATOM 669 O O . MET A 1 83 ? 30.169 9.118 -18.292 1.00 63.00 83 MET A O 1
ATOM 673 N N . GLU A 1 84 ? 28.380 9.233 -16.947 1.00 65.44 84 GLU A N 1
ATOM 674 C CA . GLU A 1 84 ? 29.061 8.957 -15.676 1.00 65.44 84 GLU A CA 1
ATOM 675 C C . GLU A 1 84 ? 28.236 7.919 -14.911 1.00 65.44 84 GLU A C 1
ATOM 677 O O . GLU A 1 84 ? 27.002 7.952 -14.979 1.00 65.44 84 GLU A O 1
ATOM 682 N N . GLU A 1 85 ? 28.890 6.989 -14.204 1.00 66.25 85 GLU A N 1
ATOM 683 C CA . GLU A 1 85 ? 28.181 6.026 -13.356 1.00 66.25 85 GLU A CA 1
ATOM 684 C C . GLU A 1 85 ? 27.593 6.772 -12.156 1.00 66.25 85 GLU A C 1
ATOM 686 O O . GLU A 1 85 ? 28.275 7.069 -11.176 1.00 66.25 85 GLU A O 1
ATOM 691 N N . LYS A 1 86 ? 26.303 7.100 -12.248 1.00 67.44 86 LYS A N 1
ATOM 692 C CA . LYS A 1 86 ? 25.556 7.678 -11.136 1.00 67.44 86 LYS A CA 1
ATOM 693 C C . LYS A 1 86 ? 24.720 6.579 -10.500 1.00 67.44 86 LYS A C 1
ATOM 695 O O . LYS A 1 86 ? 23.738 6.118 -11.089 1.00 67.44 86 LYS A O 1
ATOM 700 N N . GLU A 1 87 ? 25.129 6.156 -9.308 1.00 75.50 87 GLU A N 1
ATOM 701 C CA . GLU A 1 87 ? 24.324 5.288 -8.454 1.00 75.50 87 GLU A CA 1
ATOM 702 C C . GLU A 1 87 ? 23.384 6.151 -7.610 1.00 75.50 87 GLU A C 1
ATOM 704 O O . GLU A 1 87 ? 23.803 7.126 -6.982 1.00 75.50 87 GLU A O 1
ATOM 709 N N . SER A 1 88 ? 22.101 5.800 -7.600 1.00 77.12 88 SER A N 1
ATOM 710 C CA . SER A 1 88 ? 21.146 6.350 -6.647 1.00 77.12 88 SER A CA 1
ATOM 711 C C . SER A 1 88 ? 20.559 5.223 -5.808 1.00 77.12 88 SER A C 1
ATOM 713 O O . SER A 1 88 ? 20.273 4.132 -6.304 1.00 77.12 88 SER A O 1
ATOM 715 N N . ILE A 1 89 ? 20.423 5.485 -4.513 1.00 83.81 89 ILE A N 1
ATOM 716 C CA . ILE A 1 89 ? 19.922 4.533 -3.528 1.00 83.81 89 ILE A CA 1
ATOM 717 C C . ILE A 1 89 ? 18.607 5.109 -3.000 1.00 83.81 89 ILE A C 1
ATOM 719 O O . ILE A 1 89 ? 18.530 6.301 -2.689 1.00 83.81 89 ILE A O 1
ATOM 723 N N . SER A 1 90 ? 17.551 4.301 -2.958 1.00 85.31 90 SER A N 1
ATOM 724 C CA . SER A 1 90 ? 16.308 4.690 -2.294 1.00 85.31 90 SER A CA 1
ATOM 725 C C . SER A 1 90 ? 16.475 4.674 -0.772 1.00 85.31 90 SER A C 1
ATOM 727 O O . SER A 1 90 ? 17.437 4.126 -0.240 1.00 85.31 90 SER A O 1
ATOM 729 N N . HIS A 1 91 ? 15.513 5.231 -0.042 1.00 86.75 91 HIS A N 1
ATOM 730 C CA . HIS A 1 91 ? 15.341 4.801 1.345 1.00 86.75 91 HIS A CA 1
ATOM 731 C C . HIS A 1 91 ? 14.786 3.365 1.373 1.00 86.75 91 HIS A C 1
ATOM 733 O O . HIS A 1 91 ? 14.465 2.796 0.323 1.00 86.75 91 HIS A O 1
ATOM 739 N N . GLU A 1 92 ? 14.731 2.760 2.554 1.00 89.75 92 GLU A N 1
ATOM 740 C CA . GLU A 1 92 ? 14.093 1.456 2.721 1.00 89.75 92 GLU A CA 1
ATOM 741 C C . GLU A 1 92 ? 12.610 1.567 2.386 1.00 89.75 92 GLU A C 1
ATOM 743 O O . GLU A 1 92 ? 11.920 2.370 3.000 1.00 89.75 92 GLU A O 1
ATOM 748 N N . ILE A 1 93 ? 12.165 0.797 1.394 1.00 92.12 93 ILE A N 1
ATOM 749 C CA . ILE A 1 93 ? 10.771 0.774 0.975 1.00 92.12 93 ILE A CA 1
ATOM 750 C C . ILE A 1 93 ? 10.069 -0.382 1.668 1.00 92.12 93 ILE A C 1
ATOM 752 O O . ILE A 1 93 ? 10.541 -1.516 1.562 1.00 92.12 93 ILE A O 1
ATOM 756 N N . ASP A 1 94 ? 8.922 -0.110 2.280 1.00 91.38 94 ASP A N 1
ATOM 757 C CA . ASP A 1 94 ? 8.186 -1.055 3.118 1.00 91.38 94 ASP A CA 1
ATOM 758 C C . ASP A 1 94 ? 7.805 -2.351 2.391 1.00 91.38 94 ASP A C 1
ATOM 760 O O . ASP A 1 94 ? 7.942 -3.458 2.922 1.00 91.38 94 ASP A O 1
ATOM 764 N N . HIS A 1 95 ? 7.281 -2.210 1.172 1.00 95.75 95 HIS A N 1
ATOM 765 C CA . HIS A 1 95 ? 6.770 -3.324 0.390 1.00 95.75 95 HIS A CA 1
ATOM 766 C C . HIS A 1 95 ? 7.201 -3.184 -1.059 1.00 95.75 95 HIS A C 1
ATOM 768 O O . HIS A 1 95 ? 6.720 -2.339 -1.811 1.00 95.75 95 HIS A O 1
ATOM 774 N N . VAL A 1 96 ? 8.065 -4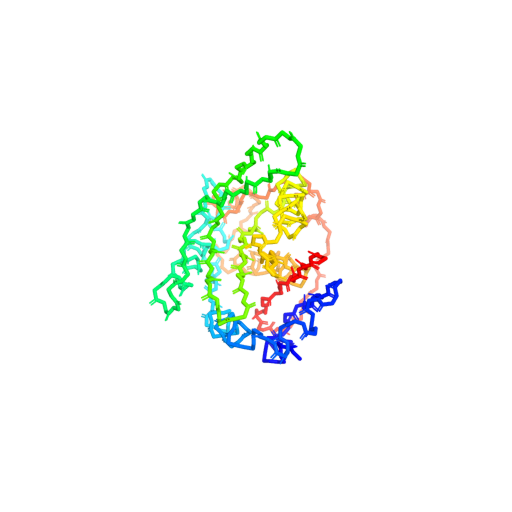.092 -1.481 1.00 97.00 96 VAL A N 1
ATOM 775 C CA . VAL A 1 96 ? 8.489 -4.240 -2.865 1.00 97.00 96 VAL A CA 1
ATOM 776 C C . VAL A 1 96 ? 8.132 -5.636 -3.335 1.00 97.00 96 VAL A C 1
ATOM 778 O O . VAL A 1 96 ? 8.419 -6.632 -2.659 1.00 97.00 96 VAL A O 1
ATOM 781 N N . LYS A 1 97 ? 7.534 -5.719 -4.523 1.00 97.00 97 LYS A N 1
ATOM 782 C CA . LYS A 1 97 ? 7.274 -6.993 -5.181 1.00 97.00 97 LYS A CA 1
ATOM 783 C C . LYS A 1 97 ? 7.490 -6.901 -6.682 1.00 97.00 97 LYS A C 1
ATOM 785 O O . LYS A 1 97 ? 7.022 -5.985 -7.355 1.00 97.00 97 LYS A O 1
ATOM 790 N N . LYS A 1 98 ? 8.206 -7.892 -7.213 1.00 96.69 98 LYS A N 1
ATOM 791 C CA . LYS A 1 98 ? 8.399 -8.063 -8.649 1.00 96.69 98 LYS A CA 1
ATOM 792 C C . LYS A 1 98 ? 7.292 -8.951 -9.206 1.00 96.69 98 LYS A C 1
ATOM 794 O O . LYS A 1 98 ? 7.118 -10.082 -8.760 1.00 96.69 98 LYS A O 1
ATOM 799 N N . PHE A 1 99 ? 6.587 -8.430 -10.196 1.00 94.88 99 PHE A N 1
ATOM 800 C CA . PHE A 1 99 ? 5.621 -9.147 -11.015 1.00 94.88 99 PHE A CA 1
ATOM 801 C C . PHE A 1 99 ? 6.257 -9.498 -12.363 1.00 94.88 99 PHE A C 1
ATOM 803 O O . PHE A 1 99 ? 7.406 -9.150 -12.647 1.00 94.88 99 PHE A O 1
ATOM 810 N N . LYS A 1 100 ? 5.513 -10.209 -13.213 1.00 92.81 100 LYS A N 1
ATOM 811 C CA . LYS A 1 100 ? 6.008 -10.681 -14.514 1.00 92.81 100 LYS A CA 1
ATOM 812 C C . LYS A 1 100 ? 6.520 -9.548 -15.416 1.00 92.81 100 LYS A C 1
ATOM 814 O O . LYS A 1 100 ? 7.497 -9.733 -16.133 1.00 92.81 100 LYS A O 1
ATOM 819 N N . THR A 1 101 ? 5.847 -8.407 -15.386 1.00 91.56 101 THR A N 1
ATOM 820 C CA . THR A 1 101 ? 6.004 -7.281 -16.323 1.00 91.56 101 THR A CA 1
ATOM 821 C C . THR A 1 101 ? 6.639 -6.049 -15.686 1.00 91.56 101 THR A C 1
ATOM 823 O O . THR A 1 101 ? 6.976 -5.107 -16.396 1.00 91.56 101 THR A O 1
ATOM 826 N N . GLY A 1 102 ? 6.821 -6.041 -14.364 1.00 93.56 102 GLY A N 1
ATOM 827 C CA . GLY A 1 102 ? 7.210 -4.833 -13.655 1.00 93.56 102 GLY A CA 1
ATOM 828 C C . GLY A 1 102 ? 7.425 -5.029 -12.164 1.00 93.56 102 GLY A C 1
ATOM 829 O O . GLY A 1 102 ? 7.113 -6.078 -11.599 1.00 93.56 102 GLY A O 1
ATOM 830 N N . THR A 1 103 ? 7.952 -3.996 -11.519 1.00 96.06 103 THR A N 1
ATOM 831 C CA . THR A 1 103 ? 8.130 -3.956 -10.062 1.00 96.06 103 THR A CA 1
ATOM 832 C C . THR A 1 103 ? 7.115 -2.993 -9.465 1.00 96.06 103 THR A C 1
ATOM 834 O O . THR A 1 103 ? 6.992 -1.858 -9.923 1.00 96.06 103 THR A O 1
ATOM 837 N N . PHE A 1 104 ? 6.396 -3.440 -8.440 1.00 95.81 104 PHE A N 1
ATOM 838 C CA . PHE A 1 104 ? 5.477 -2.617 -7.666 1.00 95.81 104 PHE A CA 1
ATOM 839 C C . PHE A 1 104 ? 6.133 -2.258 -6.331 1.00 95.81 104 PHE A C 1
ATOM 841 O O . PHE A 1 104 ? 6.678 -3.138 -5.656 1.00 95.81 104 PHE A O 1
ATOM 848 N N . VAL A 1 105 ? 6.032 -0.992 -5.933 1.00 95.75 105 VAL A N 1
ATOM 849 C CA . VAL A 1 105 ? 6.381 -0.532 -4.584 1.00 95.75 105 VAL A CA 1
ATOM 850 C C . VAL A 1 105 ? 5.181 0.062 -3.853 1.00 95.75 105 VAL A C 1
ATOM 852 O O . VAL A 1 105 ? 4.334 0.723 -4.453 1.00 95.75 105 VAL A O 1
ATOM 855 N N . LEU A 1 106 ? 5.085 -0.198 -2.556 1.00 93.69 106 LEU A N 1
ATOM 856 C CA . LEU A 1 106 ? 3.975 0.211 -1.709 1.00 93.69 106 LEU A CA 1
ATOM 857 C C . LEU A 1 106 ? 4.492 0.676 -0.341 1.00 93.69 106 LEU A C 1
ATOM 859 O O . LEU A 1 106 ? 5.160 -0.078 0.361 1.00 93.69 106 LEU A O 1
ATOM 863 N N . GLU A 1 107 ? 4.097 1.883 0.049 1.00 90.94 107 GLU A N 1
ATOM 864 C CA . GLU A 1 107 ? 4.355 2.481 1.364 1.00 90.94 107 GLU A CA 1
ATOM 865 C C . GLU A 1 107 ? 3.065 2.581 2.179 1.00 90.94 107 GLU A C 1
ATOM 867 O O . GLU A 1 107 ? 1.996 2.883 1.632 1.00 90.94 107 GLU A O 1
ATOM 872 N N . ILE A 1 108 ? 3.149 2.343 3.491 1.00 86.81 108 ILE A N 1
ATOM 873 C CA . ILE A 1 108 ? 2.011 2.522 4.402 1.00 86.81 108 ILE A CA 1
ATOM 874 C C . ILE A 1 108 ? 2.286 3.712 5.318 1.00 86.81 108 ILE A C 1
ATOM 876 O O . ILE A 1 108 ? 3.009 3.600 6.309 1.00 86.81 108 ILE A O 1
ATOM 880 N N . GLU A 1 109 ? 1.611 4.825 5.038 1.00 81.69 109 GLU A N 1
ATOM 881 C CA . GLU A 1 109 ? 1.715 6.064 5.805 1.00 81.69 109 GLU A CA 1
ATOM 882 C C . GLU A 1 109 ? 0.433 6.304 6.613 1.00 81.69 109 GLU A C 1
ATOM 884 O O . GLU A 1 109 ? -0.537 6.930 6.163 1.00 81.69 109 GLU A O 1
ATOM 889 N N . TRP A 1 110 ? 0.411 5.773 7.837 1.00 74.75 110 TRP A N 1
ATOM 890 C CA . TRP A 1 110 ? -0.748 5.882 8.722 1.00 74.75 110 TRP A CA 1
ATOM 891 C C . TRP A 1 110 ? -0.922 7.289 9.288 1.00 74.75 110 TRP A C 1
ATOM 893 O O . TRP A 1 110 ? -2.050 7.757 9.431 1.00 74.75 110 TRP A O 1
ATOM 903 N N . ASN A 1 111 ? 0.163 7.994 9.607 1.00 68.38 111 ASN A N 1
ATOM 904 C CA . ASN A 1 111 ? 0.098 9.315 10.211 1.00 68.38 111 ASN A CA 1
ATOM 905 C C . ASN A 1 111 ? 0.755 10.344 9.308 1.00 68.38 111 ASN A C 1
ATOM 907 O O . ASN A 1 111 ? 1.832 10.840 9.622 1.00 68.38 111 ASN A O 1
ATOM 911 N N . ASN A 1 112 ? 0.041 10.692 8.236 1.00 58.69 112 ASN A N 1
ATOM 912 C CA . ASN A 1 112 ? 0.494 11.682 7.274 1.00 58.69 112 ASN A CA 1
ATOM 913 C C . ASN A 1 112 ? 0.943 12.977 7.976 1.00 58.69 112 ASN A C 1
ATOM 915 O O . ASN A 1 112 ? 0.129 13.771 8.460 1.00 58.69 112 ASN A O 1
ATOM 919 N N . LYS A 1 113 ? 2.262 13.146 8.061 1.00 60.66 113 LYS A N 1
ATOM 920 C CA . LYS A 1 113 ? 2.929 14.420 8.281 1.00 60.66 113 LYS A CA 1
ATOM 921 C C . LYS A 1 113 ? 3.526 14.789 6.928 1.00 60.66 113 LYS A C 1
ATOM 923 O O . LYS A 1 113 ? 4.317 14.012 6.395 1.00 60.66 113 LYS A O 1
ATOM 928 N N . ASP A 1 114 ? 3.197 15.982 6.443 1.00 58.31 114 ASP A N 1
ATOM 929 C CA . ASP A 1 114 ? 3.571 16.516 5.125 1.00 58.31 114 ASP A CA 1
ATOM 930 C C . ASP A 1 114 ? 4.987 16.131 4.611 1.00 58.31 114 ASP A C 1
ATOM 932 O O . ASP A 1 114 ? 5.086 15.691 3.467 1.00 58.31 114 ASP A O 1
ATOM 936 N N . PRO A 1 115 ? 6.087 16.172 5.404 1.00 64.25 115 PRO A N 1
ATOM 937 C CA . PRO A 1 115 ? 7.421 15.848 4.879 1.00 64.25 115 PRO A CA 1
ATOM 938 C C . PRO A 1 115 ? 7.658 14.377 4.489 1.00 64.25 115 PRO A C 1
ATOM 940 O O . PRO A 1 115 ? 8.585 14.112 3.723 1.00 64.25 115 PRO A O 1
ATOM 943 N N . PHE A 1 116 ? 6.889 13.413 5.006 1.00 67.69 116 PHE A N 1
ATOM 944 C CA . PHE A 1 116 ? 7.088 11.991 4.678 1.00 67.69 116 PHE A CA 1
ATOM 945 C C . PHE A 1 116 ? 6.421 11.633 3.351 1.00 67.69 116 PHE A C 1
ATOM 947 O O . PHE A 1 116 ? 7.055 11.045 2.478 1.00 67.69 116 PHE A O 1
ATOM 954 N N . PHE A 1 117 ? 5.195 12.117 3.150 1.00 73.25 117 PHE A N 1
ATOM 955 C CA . PHE A 1 117 ? 4.442 11.897 1.920 1.00 73.25 117 PHE A CA 1
ATOM 956 C C . PHE A 1 117 ? 5.179 12.435 0.682 1.00 73.25 117 PHE A C 1
ATOM 958 O O . PHE A 1 117 ? 5.330 11.724 -0.312 1.00 73.25 117 PHE A O 1
ATOM 965 N N . ASP A 1 118 ? 5.713 13.659 0.756 1.00 81.69 118 ASP A N 1
ATOM 966 C CA . ASP A 1 118 ? 6.459 14.261 -0.356 1.00 81.69 118 ASP A CA 1
ATOM 967 C C . ASP A 1 118 ? 7.763 13.509 -0.665 1.00 81.69 118 ASP A C 1
ATOM 969 O O . ASP A 1 118 ? 8.129 13.339 -1.831 1.00 81.69 118 ASP A O 1
ATOM 973 N N . ARG A 1 119 ? 8.452 13.012 0.370 1.00 84.81 119 ARG A N 1
ATOM 974 C CA . ARG A 1 119 ? 9.694 12.241 0.227 1.00 84.81 119 ARG A CA 1
ATOM 975 C C . ARG A 1 119 ? 9.455 10.920 -0.499 1.00 84.81 119 ARG A C 1
ATOM 977 O O . ARG A 1 119 ? 10.249 10.554 -1.370 1.00 84.81 119 ARG A O 1
ATOM 984 N N . ASP A 1 120 ? 8.391 10.209 -0.146 1.00 86.81 120 ASP A N 1
ATOM 985 C CA . ASP A 1 120 ? 8.095 8.900 -0.726 1.00 86.81 120 ASP A CA 1
ATOM 986 C C . ASP A 1 120 ? 7.639 9.057 -2.184 1.00 86.81 120 ASP A C 1
ATOM 988 O O . ASP A 1 120 ? 8.130 8.353 -3.072 1.00 86.81 120 ASP A O 1
ATOM 992 N N . LEU A 1 121 ? 6.828 10.082 -2.473 1.00 87.06 121 LEU A N 1
ATOM 993 C CA . LEU A 1 121 ? 6.463 10.445 -3.844 1.00 87.06 121 LEU A CA 1
ATOM 994 C C . LEU A 1 121 ? 7.674 10.824 -4.704 1.00 87.06 121 LEU A C 1
ATOM 996 O O . LEU A 1 121 ? 7.772 10.386 -5.853 1.00 87.06 121 LEU A O 1
ATOM 1000 N N . GLU A 1 122 ? 8.597 11.627 -4.177 1.00 87.31 122 GLU A N 1
ATOM 1001 C CA . GLU A 1 122 ? 9.817 12.002 -4.897 1.00 87.31 122 GLU A CA 1
ATOM 1002 C C . GLU A 1 122 ? 10.713 10.782 -5.162 1.00 87.31 122 GLU A C 1
ATOM 1004 O O . GLU A 1 122 ? 11.276 10.623 -6.250 1.00 87.31 122 GLU A O 1
ATOM 1009 N N . ASN A 1 123 ? 10.796 9.866 -4.196 1.00 88.38 123 ASN A N 1
ATOM 1010 C CA . ASN A 1 123 ? 11.517 8.610 -4.350 1.00 88.38 123 ASN A CA 1
ATOM 1011 C C . ASN A 1 123 ? 10.916 7.734 -5.461 1.00 88.38 123 ASN A C 1
ATOM 1013 O O . ASN A 1 123 ? 11.656 7.252 -6.321 1.00 88.38 123 ASN A O 1
ATOM 1017 N N . PHE A 1 124 ? 9.591 7.573 -5.496 1.00 90.88 124 PHE A N 1
ATOM 1018 C CA . PHE A 1 124 ? 8.912 6.792 -6.533 1.00 90.88 124 PHE A CA 1
ATOM 1019 C C . PHE A 1 124 ? 9.091 7.392 -7.924 1.00 90.88 124 PHE A C 1
ATOM 1021 O O . PHE A 1 124 ? 9.428 6.667 -8.858 1.00 90.88 124 PHE A O 1
ATOM 1028 N N . LYS A 1 125 ? 8.955 8.717 -8.061 1.00 89.38 125 LYS A N 1
ATOM 1029 C CA . LYS A 1 125 ? 9.181 9.410 -9.339 1.00 89.38 125 LYS A CA 1
ATOM 1030 C C . LYS A 1 125 ? 10.576 9.132 -9.890 1.00 89.38 125 LYS A C 1
ATOM 1032 O O . LYS A 1 125 ? 10.715 8.832 -11.076 1.00 89.38 125 LYS A O 1
ATOM 1037 N N . ARG A 1 126 ? 11.602 9.209 -9.035 1.00 88.81 126 ARG A N 1
ATOM 1038 C CA . ARG A 1 126 ? 12.986 8.915 -9.426 1.00 88.81 126 ARG A CA 1
ATOM 1039 C C . ARG A 1 126 ? 13.151 7.455 -9.841 1.00 88.81 126 ARG A C 1
ATOM 1041 O O . ARG A 1 126 ? 13.663 7.193 -10.924 1.00 88.81 126 ARG A O 1
ATOM 1048 N N . LEU A 1 127 ? 12.684 6.514 -9.020 1.00 91.00 127 LEU A N 1
ATOM 1049 C CA . LEU A 1 127 ? 12.802 5.080 -9.303 1.00 91.00 127 LEU A CA 1
ATOM 1050 C C . LEU A 1 127 ? 12.077 4.675 -10.590 1.00 91.00 127 LEU A C 1
ATOM 1052 O O . LEU A 1 127 ? 12.591 3.842 -11.338 1.00 91.00 127 LEU A O 1
ATOM 1056 N N . HIS A 1 128 ? 10.922 5.277 -10.873 1.00 89.94 128 HIS A N 1
ATOM 1057 C CA . HIS A 1 128 ? 10.209 5.043 -12.121 1.00 89.94 128 HIS A CA 1
ATOM 1058 C C . HIS A 1 128 ? 10.974 5.623 -13.320 1.00 89.94 128 HIS A C 1
ATOM 1060 O O . HIS A 1 128 ? 11.197 4.934 -14.313 1.00 89.94 128 HIS A O 1
ATOM 1066 N N . ALA A 1 129 ? 11.460 6.866 -13.220 1.00 89.12 129 ALA A N 1
ATOM 1067 C CA . ALA A 1 129 ? 12.267 7.496 -14.272 1.00 89.12 129 ALA A CA 1
ATOM 1068 C C . ALA A 1 129 ? 13.600 6.767 -14.543 1.00 89.12 129 ALA A C 1
ATOM 1070 O O . ALA A 1 129 ? 14.217 6.941 -15.599 1.00 89.12 129 ALA A O 1
ATOM 1071 N N . ASP A 1 130 ? 14.059 5.970 -13.584 1.00 88.75 130 ASP A N 1
ATOM 1072 C CA . ASP A 1 130 ? 15.226 5.103 -13.703 1.00 88.75 130 ASP A CA 1
ATOM 1073 C C . ASP A 1 130 ? 14.876 3.694 -14.226 1.00 88.75 130 ASP A C 1
ATOM 1075 O O . ASP A 1 130 ? 15.781 2.896 -14.456 1.00 88.75 130 ASP A O 1
ATOM 1079 N N . GLY A 1 131 ? 13.590 3.384 -14.427 1.00 89.38 131 GLY A N 1
ATOM 1080 C CA . GLY A 1 131 ? 13.099 2.079 -14.881 1.00 89.38 131 GLY A CA 1
ATOM 1081 C C . GLY A 1 131 ? 13.171 0.975 -13.820 1.00 89.38 131 GLY A C 1
ATOM 1082 O O . GLY A 1 131 ? 13.058 -0.204 -14.151 1.00 89.38 131 GLY A O 1
ATOM 1083 N N . VAL A 1 132 ? 13.385 1.332 -12.550 1.00 92.88 132 VAL A N 1
ATOM 1084 C CA . VAL A 1 132 ? 13.508 0.371 -11.441 1.00 92.88 132 VAL A CA 1
ATOM 1085 C C . VAL A 1 132 ? 12.140 -0.138 -10.988 1.00 92.88 132 VAL A C 1
ATOM 1087 O O . VAL A 1 132 ? 11.997 -1.312 -10.634 1.00 92.88 132 VAL A O 1
ATOM 1090 N N . ILE A 1 133 ? 11.134 0.739 -11.006 1.00 93.69 133 ILE A N 1
ATOM 1091 C CA . ILE A 1 133 ? 9.747 0.420 -10.657 1.00 93.69 133 ILE A CA 1
ATOM 1092 C C . ILE A 1 133 ? 8.817 0.739 -11.822 1.00 93.69 133 ILE A C 1
ATOM 1094 O O . ILE A 1 133 ? 9.124 1.600 -12.639 1.00 93.69 133 ILE A O 1
ATOM 1098 N N . SER A 1 134 ? 7.677 0.058 -11.862 1.00 94.31 134 SER A N 1
ATOM 1099 C CA . SER A 1 134 ? 6.594 0.290 -12.824 1.00 94.31 134 SER A CA 1
ATOM 1100 C C . SER A 1 134 ? 5.402 0.989 -12.176 1.00 94.31 134 SER A C 1
ATOM 1102 O O . SER A 1 134 ? 4.697 1.740 -12.834 1.00 94.31 134 SER A O 1
ATOM 1104 N N . VAL A 1 135 ? 5.161 0.729 -10.887 1.00 94.56 135 VAL A N 1
ATOM 1105 C CA . VAL A 1 135 ? 4.075 1.336 -10.109 1.00 94.56 135 VAL A CA 1
ATOM 1106 C C . VAL A 1 135 ? 4.581 1.588 -8.693 1.00 94.56 135 VAL A C 1
ATOM 1108 O O . VAL A 1 135 ? 5.163 0.696 -8.078 1.00 94.56 135 VAL A O 1
ATOM 1111 N N . GLY A 1 136 ? 4.345 2.790 -8.173 1.00 93.69 136 GLY A N 1
ATOM 1112 C CA . GLY A 1 136 ? 4.501 3.111 -6.756 1.00 93.69 136 GLY A CA 1
ATOM 1113 C C . GLY A 1 136 ? 3.163 3.506 -6.153 1.00 93.69 136 GLY A C 1
ATOM 1114 O O . GLY A 1 136 ? 2.379 4.180 -6.811 1.00 93.69 136 GLY A O 1
ATOM 1115 N N . SER A 1 137 ? 2.867 3.092 -4.927 1.00 92.56 137 SER A N 1
ATOM 1116 C CA . SER A 1 137 ? 1.620 3.469 -4.261 1.00 92.56 137 SER A CA 1
ATOM 1117 C C . SER A 1 137 ? 1.825 3.780 -2.790 1.00 92.56 137 SER A C 1
ATOM 1119 O O . SER A 1 137 ? 2.777 3.317 -2.165 1.00 92.56 137 SER A O 1
ATOM 1121 N N . ILE A 1 138 ? 0.899 4.562 -2.247 1.00 90.44 138 ILE A N 1
ATOM 1122 C CA . ILE A 1 138 ? 0.847 4.908 -0.834 1.00 90.44 138 ILE A CA 1
ATOM 1123 C C . ILE A 1 138 ? -0.526 4.496 -0.314 1.00 90.44 138 ILE A C 1
ATOM 1125 O O . ILE A 1 138 ? -1.547 4.742 -0.956 1.00 90.44 138 ILE A O 1
ATOM 1129 N N . ILE A 1 139 ? -0.547 3.864 0.852 1.00 87.94 139 ILE A N 1
ATOM 1130 C CA . ILE A 1 139 ? -1.747 3.551 1.622 1.00 87.94 139 ILE A CA 1
ATOM 1131 C C . ILE A 1 139 ? -1.759 4.498 2.820 1.00 87.94 139 ILE A C 1
ATOM 1133 O O . ILE A 1 139 ? -0.882 4.444 3.676 1.00 87.94 139 ILE A O 1
ATOM 1137 N N . THR A 1 140 ? -2.758 5.376 2.884 1.00 82.88 140 THR A N 1
ATOM 1138 C CA . THR A 1 140 ? -2.923 6.341 3.982 1.00 82.88 140 THR A CA 1
ATOM 1139 C C . THR A 1 140 ? -4.373 6.458 4.442 1.00 82.88 140 THR A C 1
ATOM 1141 O O . THR A 1 140 ? -5.283 6.039 3.732 1.00 82.88 140 THR A O 1
ATOM 1144 N N . ARG A 1 141 ? -4.616 7.055 5.613 1.00 77.56 141 ARG A N 1
ATOM 1145 C CA . ARG A 1 141 ? -5.977 7.292 6.115 1.00 77.56 141 ARG A CA 1
ATOM 1146 C C . ARG A 1 141 ? -6.726 8.272 5.206 1.00 77.56 141 ARG A C 1
ATOM 1148 O O . ARG A 1 141 ? -6.317 9.422 5.064 1.00 77.56 141 ARG A O 1
ATOM 1155 N N . GLY A 1 142 ? -7.852 7.833 4.653 1.00 71.88 142 GLY A N 1
ATOM 1156 C CA . GLY A 1 142 ? -8.792 8.688 3.927 1.00 71.88 142 GLY A CA 1
ATOM 1157 C C . GLY A 1 142 ? -9.572 9.635 4.844 1.00 71.88 142 GLY A C 1
ATOM 1158 O O . GLY A 1 142 ? -9.640 9.447 6.065 1.00 71.88 142 GLY A O 1
ATOM 1159 N N . GLU A 1 143 ? -10.210 10.643 4.250 1.00 69.31 143 GLU A N 1
ATOM 1160 C CA . GLU A 1 143 ? -11.020 11.634 4.973 1.00 69.31 143 GLU A CA 1
ATOM 1161 C C . GLU A 1 143 ? -12.208 10.977 5.692 1.00 69.31 143 GLU A C 1
ATOM 1163 O O . GLU A 1 143 ? -12.544 11.317 6.834 1.00 69.31 143 GLU A O 1
ATOM 1168 N N . SER A 1 144 ? -12.804 9.979 5.040 1.00 68.31 144 SER A N 1
ATOM 1169 C CA . SER A 1 144 ? -13.904 9.173 5.567 1.00 68.31 144 SER A CA 1
ATOM 1170 C C . SER A 1 144 ? -13.526 8.437 6.861 1.00 68.31 144 SER A C 1
ATOM 1172 O O . SER A 1 144 ? -14.237 8.541 7.867 1.00 68.31 144 SER A O 1
ATOM 1174 N N . LEU A 1 145 ? -12.371 7.765 6.875 1.00 71.62 145 LEU A N 1
ATOM 1175 C CA . LEU A 1 145 ? -11.833 7.080 8.053 1.00 71.62 145 LEU A CA 1
ATOM 1176 C C . LEU A 1 145 ? -11.460 8.073 9.157 1.00 71.62 145 LEU A C 1
ATOM 1178 O O . LEU A 1 145 ? -11.793 7.852 10.319 1.00 71.62 145 LEU A O 1
ATOM 1182 N N . GLN A 1 146 ? -10.813 9.184 8.801 1.00 69.12 146 GLN A N 1
ATOM 1183 C CA . GLN A 1 146 ? -10.427 10.224 9.755 1.00 69.12 146 GLN A CA 1
ATOM 1184 C C . GLN A 1 146 ? -11.648 10.847 10.452 1.00 69.12 146 GLN A C 1
ATOM 1186 O O . GLN A 1 146 ? -11.601 11.169 11.642 1.00 69.12 146 GLN A O 1
ATOM 1191 N N . SER A 1 147 ? -12.753 11.001 9.723 1.00 67.69 147 SER A N 1
ATOM 1192 C CA . SER A 1 147 ? -14.020 11.495 10.264 1.00 67.69 147 SER A CA 1
ATOM 1193 C C . SER A 1 147 ? -14.707 10.452 11.149 1.00 67.69 147 SER A C 1
ATOM 1195 O O . SER A 1 147 ? -15.176 10.787 12.237 1.00 67.69 147 SER A O 1
ATOM 1197 N N . ALA A 1 148 ? -14.722 9.183 10.724 1.00 69.31 148 ALA A N 1
ATOM 1198 C CA . ALA A 1 148 ? -15.269 8.082 11.515 1.00 69.31 148 ALA A CA 1
ATOM 1199 C C . ALA A 1 148 ? -14.502 7.891 12.831 1.00 69.31 148 ALA A C 1
ATOM 1201 O O . ALA A 1 148 ? -15.122 7.753 13.880 1.00 69.31 148 ALA A O 1
ATOM 1202 N N . LEU A 1 149 ? -13.171 7.986 12.796 1.00 68.69 149 LEU A N 1
ATOM 1203 C CA . LEU A 1 149 ? -12.295 7.855 13.959 1.00 68.69 149 LEU A CA 1
ATOM 1204 C C . LEU A 1 149 ? -12.699 8.793 15.102 1.00 68.69 149 LEU A C 1
ATOM 1206 O O . LEU A 1 149 ? -12.841 8.363 16.243 1.00 68.69 149 LEU A O 1
ATOM 1210 N N . ARG A 1 150 ? -12.941 10.072 14.788 1.00 68.44 150 ARG A N 1
ATOM 1211 C CA . ARG A 1 150 ? -13.373 11.067 15.784 1.00 68.44 150 ARG A CA 1
ATOM 1212 C C . ARG A 1 150 ? -14.676 10.666 16.469 1.00 68.44 150 ARG A C 1
ATOM 1214 O O . ARG A 1 150 ? -14.816 10.874 17.670 1.00 68.44 150 ARG A O 1
ATOM 1221 N N . ARG A 1 151 ? -15.618 10.115 15.702 1.00 67.75 151 ARG A N 1
ATOM 1222 C CA . ARG A 1 151 ? -16.921 9.685 16.210 1.00 67.75 151 ARG A CA 1
ATOM 1223 C C . ARG A 1 151 ? -16.794 8.443 17.087 1.00 67.75 151 ARG A C 1
ATOM 1225 O O . ARG A 1 151 ? -17.302 8.465 18.196 1.00 67.75 151 ARG A O 1
ATOM 1232 N N . GLU A 1 152 ? -16.076 7.412 16.646 1.00 72.25 152 GLU A N 1
ATOM 1233 C CA . GLU A 1 152 ? -15.916 6.185 17.444 1.00 72.25 152 GLU A CA 1
ATOM 1234 C C . GLU A 1 152 ? -15.199 6.450 18.771 1.00 72.25 152 GLU A C 1
ATOM 1236 O O . GLU A 1 152 ? -15.573 5.888 19.795 1.00 72.25 152 GLU A O 1
ATOM 1241 N N . 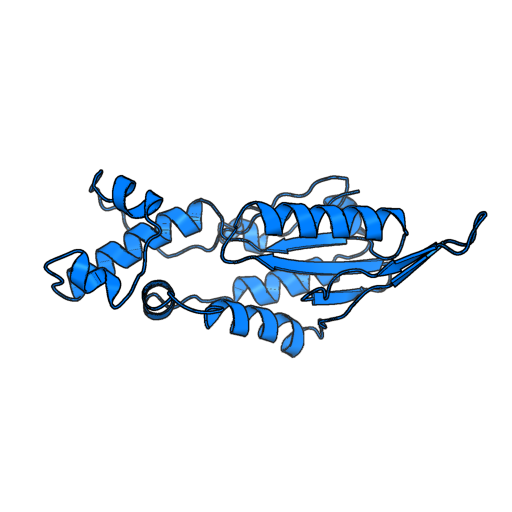ILE A 1 153 ? -14.205 7.347 18.778 1.00 69.69 153 ILE A N 1
ATOM 1242 C CA . ILE A 1 153 ? -13.540 7.780 20.013 1.00 69.69 153 ILE A CA 1
ATOM 1243 C C . ILE A 1 153 ? -14.538 8.485 20.944 1.00 69.69 153 ILE A C 1
ATOM 1245 O O . ILE A 1 153 ? -14.532 8.238 22.149 1.00 69.69 153 ILE A O 1
ATOM 1249 N N . ALA A 1 154 ? -15.411 9.341 20.403 1.00 70.06 154 ALA A N 1
ATOM 1250 C CA . ALA A 1 154 ? -16.446 10.007 21.190 1.00 70.06 154 ALA A CA 1
ATOM 1251 C C . ALA A 1 154 ? -17.469 9.006 21.760 1.00 70.06 154 ALA A C 1
ATOM 1253 O O . ALA A 1 154 ? -17.790 9.070 22.946 1.00 70.06 154 ALA A O 1
ATOM 1254 N N . ASP A 1 155 ? -17.931 8.051 20.952 1.00 72.75 155 ASP A N 1
ATOM 1255 C CA . ASP A 1 155 ? -18.869 7.007 21.381 1.00 72.75 155 ASP A CA 1
ATOM 1256 C C . ASP A 1 155 ? -18.239 6.078 22.429 1.00 72.75 155 ASP A C 1
ATOM 1258 O O . ASP A 1 155 ? -18.894 5.684 23.397 1.00 72.75 155 ASP A O 1
ATOM 1262 N N . PHE A 1 156 ? -16.951 5.756 22.279 1.00 72.38 156 PHE A N 1
ATOM 1263 C CA . PHE A 1 156 ? -16.182 5.011 23.271 1.00 72.38 156 PHE A CA 1
ATOM 1264 C C . PHE A 1 156 ? -16.090 5.774 24.599 1.00 72.38 156 PHE A C 1
ATOM 1266 O O . PHE A 1 156 ? -16.362 5.195 25.649 1.00 72.38 156 PHE A O 1
ATOM 1273 N N . ALA A 1 157 ? -15.784 7.073 24.565 1.00 70.31 157 ALA A N 1
ATOM 1274 C CA . ALA A 1 157 ? -15.709 7.908 25.763 1.00 70.31 157 ALA A CA 1
ATOM 1275 C C . ALA A 1 157 ? -17.039 7.951 26.530 1.00 70.31 157 ALA A C 1
ATOM 1277 O O . ALA A 1 157 ? -17.050 7.823 27.753 1.00 70.31 157 ALA A O 1
ATOM 1278 N N . ILE A 1 158 ? -18.160 8.062 25.804 1.00 73.56 158 ILE A N 1
ATOM 1279 C CA . ILE A 1 158 ? -19.510 8.017 26.384 1.00 73.56 158 ILE A CA 1
ATOM 1280 C C . ILE A 1 158 ? -19.766 6.659 27.045 1.00 73.56 158 ILE A C 1
ATOM 1282 O O . ILE A 1 158 ? -20.238 6.606 28.178 1.00 73.56 158 ILE A O 1
ATOM 1286 N N . LYS A 1 159 ? -19.435 5.553 26.364 1.00 77.31 159 LYS A N 1
ATOM 1287 C CA . LYS A 1 159 ? -19.620 4.195 26.906 1.00 77.31 159 LYS A CA 1
ATOM 1288 C C . LYS A 1 159 ? -18.806 3.935 28.173 1.00 77.31 159 LYS A C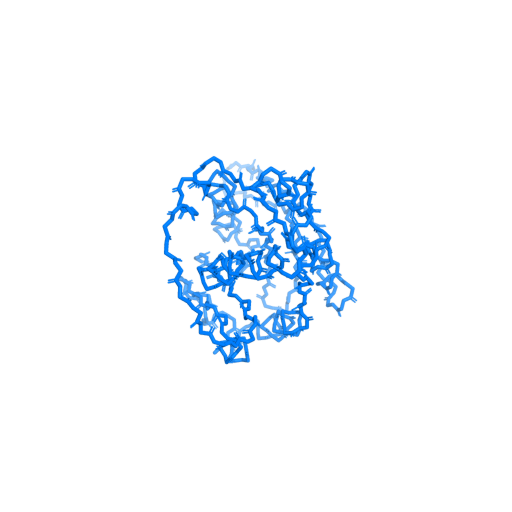 1
ATOM 1290 O O . LYS A 1 159 ? -19.228 3.131 28.995 1.00 77.31 159 LYS A O 1
ATOM 1295 N N . GLN A 1 160 ? -17.653 4.582 28.314 1.00 75.06 160 GLN A N 1
ATOM 1296 C CA . GLN A 1 160 ? -16.772 4.443 29.474 1.00 75.06 160 GLN A CA 1
ATOM 1297 C C . GLN A 1 160 ? -17.071 5.465 30.591 1.00 75.06 160 GLN A C 1
ATOM 1299 O O . GLN A 1 160 ? -16.285 5.564 31.527 1.00 75.06 160 GLN A O 1
ATOM 1304 N N . ASP A 1 161 ? -18.177 6.223 30.497 1.00 73.44 161 ASP A N 1
ATOM 1305 C CA . ASP A 1 161 ? -18.557 7.303 31.431 1.00 73.44 161 ASP A CA 1
ATOM 1306 C C . ASP A 1 161 ? -17.419 8.311 31.688 1.00 73.44 161 ASP A C 1
ATOM 1308 O O . ASP A 1 161 ? -17.220 8.791 32.805 1.00 73.44 161 ASP A O 1
ATOM 1312 N N . MET A 1 162 ? -16.632 8.625 30.650 1.00 76.00 162 MET A N 1
ATOM 1313 C CA . MET A 1 162 ? -15.514 9.559 30.790 1.00 76.00 162 MET A CA 1
ATOM 1314 C C . MET A 1 162 ? -16.029 10.991 30.952 1.00 76.00 162 MET A C 1
ATOM 1316 O O . MET A 1 162 ? -16.788 11.497 30.120 1.00 76.00 162 MET A O 1
ATOM 1320 N N . LYS A 1 163 ? -15.588 11.677 32.009 1.00 69.44 163 LYS A N 1
ATOM 1321 C CA . LYS A 1 163 ? -16.138 12.985 32.418 1.00 69.44 163 LYS A CA 1
ATOM 1322 C C . LYS A 1 163 ? -15.328 14.172 31.915 1.00 69.44 163 LYS A C 1
ATOM 1324 O O . LYS A 1 163 ? -15.801 15.306 31.974 1.00 69.44 163 LYS A O 1
ATOM 1329 N N . ASN A 1 164 ? -14.113 13.941 31.424 1.00 65.19 164 ASN A N 1
ATOM 1330 C CA . ASN A 1 164 ? -13.249 14.996 30.905 1.00 65.19 164 ASN A CA 1
ATOM 1331 C C . ASN A 1 164 ? -12.364 14.509 29.745 1.00 65.19 164 ASN A C 1
ATOM 1333 O O . ASN A 1 164 ? -12.034 13.333 29.630 1.00 65.19 164 ASN A O 1
ATOM 1337 N N . ILE A 1 165 ? -11.930 15.451 28.898 1.00 59.47 165 ILE A N 1
ATOM 1338 C CA . ILE A 1 165 ? -10.960 15.199 27.814 1.00 59.47 165 ILE A CA 1
ATOM 1339 C C . ILE A 1 165 ? -9.613 14.684 28.370 1.00 59.47 165 ILE A C 1
ATOM 1341 O O . ILE A 1 165 ? -8.911 13.946 27.688 1.00 59.47 165 ILE A O 1
ATOM 1345 N N . GLY A 1 166 ? -9.277 15.021 29.623 1.00 58.22 166 GLY A N 1
ATOM 1346 C CA . GLY A 1 166 ? -8.132 14.491 30.379 1.00 58.22 166 GLY A CA 1
ATOM 1347 C C . GLY A 1 166 ? -8.083 12.961 30.436 1.00 58.22 166 GLY A C 1
ATOM 1348 O O . GLY A 1 166 ? -7.029 12.353 30.271 1.00 58.22 166 GLY A O 1
ATOM 1349 N N . GLU A 1 167 ? -9.238 12.330 30.627 1.00 60.88 167 GLU A N 1
ATOM 1350 C CA . GLU A 1 167 ? -9.402 10.878 30.636 1.00 60.88 167 GLU A CA 1
ATOM 1351 C C . GLU A 1 167 ? -9.258 10.298 29.234 1.00 60.88 167 GLU A C 1
ATOM 1353 O O . GLU A 1 167 ? -8.694 9.218 29.092 1.00 60.88 167 GLU A O 1
ATOM 1358 N N . LEU A 1 168 ? -9.646 11.060 28.205 1.00 59.69 168 LEU A N 1
ATOM 1359 C CA . LEU A 1 168 ? -9.412 10.714 26.807 1.00 59.69 168 LEU A CA 1
ATOM 1360 C C . LEU A 1 168 ? -7.913 10.653 26.488 1.00 59.69 168 LEU A C 1
ATOM 1362 O O . LEU A 1 168 ? -7.507 9.751 25.773 1.00 59.69 168 LEU A O 1
ATOM 1366 N N . PHE A 1 169 ? -7.076 11.525 27.068 1.00 57.56 169 PHE A N 1
ATOM 1367 C CA . PHE A 1 169 ? -5.616 11.504 26.864 1.00 57.56 169 PHE A CA 1
ATOM 1368 C C . PHE A 1 169 ? -4.929 10.222 27.350 1.00 57.56 169 PHE A C 1
ATOM 1370 O O . PHE A 1 169 ? -3.848 9.899 26.861 1.00 57.56 169 PHE A O 1
ATOM 1377 N N . LYS A 1 170 ? -5.551 9.455 28.257 1.00 53.97 170 LYS A N 1
ATOM 1378 C CA . LYS A 1 170 ? -5.070 8.107 28.625 1.00 53.97 170 LYS A CA 1
ATOM 1379 C C . LYS A 1 170 ? -5.214 7.103 27.479 1.00 53.97 170 LYS A C 1
ATOM 1381 O O . LYS A 1 170 ? -4.600 6.041 27.503 1.00 53.97 170 LYS A O 1
ATOM 1386 N N . PHE A 1 171 ? -6.059 7.432 26.511 1.00 49.66 171 PHE A N 1
ATOM 1387 C CA . PHE A 1 171 ? -6.562 6.521 25.508 1.00 49.66 171 PHE A CA 1
ATOM 1388 C C . PHE A 1 171 ? -6.718 7.170 24.133 1.00 49.66 171 PHE A C 1
ATOM 1390 O O . PHE A 1 171 ? -7.488 6.657 23.355 1.00 49.66 171 PHE A O 1
ATOM 1397 N N . TYR A 1 172 ? -6.147 8.334 23.857 1.00 50.50 172 TYR A N 1
ATOM 1398 C CA . TYR A 1 172 ? -6.143 9.016 22.561 1.00 50.50 172 TYR A CA 1
ATOM 1399 C C . TYR A 1 172 ? -5.418 10.333 22.798 1.00 50.50 172 TYR A C 1
ATOM 1401 O O . TYR A 1 172 ? -5.889 11.166 23.569 1.00 50.50 172 TYR A O 1
ATOM 1409 N N . ALA A 1 173 ? -4.269 10.536 22.158 1.00 55.84 173 ALA A N 1
ATOM 1410 C CA . ALA A 1 173 ? -3.526 11.789 22.243 1.00 55.84 173 ALA A CA 1
ATOM 1411 C C . ALA A 1 173 ? -3.792 12.620 20.975 1.00 55.84 173 ALA A C 1
ATOM 1413 O O . ALA A 1 173 ? -2.997 12.561 20.031 1.00 55.84 173 ALA A O 1
ATOM 1414 N N . PRO A 1 174 ? -4.916 13.365 20.895 1.00 55.16 174 PRO A N 1
ATOM 1415 C CA . PRO A 1 174 ? -5.167 14.236 19.760 1.00 55.16 174 PRO A CA 1
ATOM 1416 C C . PRO A 1 174 ? -4.038 15.254 19.636 1.00 55.16 174 PRO A C 1
ATOM 1418 O O . PRO A 1 174 ? -3.565 15.821 20.621 1.00 55.16 174 PRO A O 1
ATOM 1421 N N . THR A 1 175 ? -3.641 15.535 18.399 1.00 55.38 175 THR A N 1
ATOM 1422 C CA . THR A 1 175 ? -2.756 16.671 18.120 1.00 55.38 175 THR A CA 1
ATOM 1423 C C . THR A 1 175 ? -3.425 17.973 18.568 1.00 55.38 175 THR A C 1
ATOM 1425 O O . THR A 1 175 ? -4.655 18.082 18.547 1.00 55.38 175 THR A O 1
ATOM 1428 N N . SER A 1 176 ? -2.639 18.995 18.918 1.00 52.47 176 SER A N 1
ATOM 1429 C CA . SER A 1 176 ? -3.156 20.288 19.403 1.00 52.47 176 SER A CA 1
ATOM 1430 C C . SER A 1 176 ? -4.229 20.889 18.480 1.00 52.47 176 SER A C 1
ATOM 1432 O O . SER A 1 176 ? -5.256 21.380 18.937 1.00 52.47 176 SER A O 1
ATOM 1434 N N . ARG A 1 177 ? -4.066 20.713 17.162 1.00 48.19 177 ARG A N 1
ATOM 1435 C CA . ARG A 1 177 ? -5.004 21.154 16.113 1.00 48.19 177 ARG A CA 1
ATOM 1436 C C . ARG A 1 177 ? -6.336 20.384 16.088 1.00 48.19 177 ARG A C 1
ATOM 1438 O O . ARG A 1 177 ? -7.333 20.863 15.550 1.00 48.19 177 ARG A O 1
ATOM 1445 N N . GLN A 1 178 ? -6.368 19.156 16.603 1.00 50.31 178 GLN A N 1
ATOM 1446 C CA . GLN A 1 178 ? -7.582 18.337 16.694 1.00 50.31 178 GLN A CA 1
ATOM 1447 C C . GLN A 1 178 ? -8.403 18.674 17.941 1.00 50.31 178 GLN A C 1
ATOM 1449 O O . GLN A 1 178 ? -9.631 18.655 17.855 1.00 50.31 178 GLN A O 1
ATOM 1454 N N . ILE A 1 179 ? -7.741 19.033 19.047 1.00 55.53 179 ILE A N 1
ATOM 1455 C CA . ILE A 1 179 ? -8.381 19.483 20.294 1.00 55.53 179 ILE A CA 1
ATOM 1456 C C . ILE A 1 179 ? -9.241 20.725 20.032 1.00 55.53 179 ILE A C 1
ATOM 1458 O O . ILE A 1 179 ? -10.407 20.754 20.414 1.00 55.53 179 ILE A O 1
ATOM 1462 N N . GLU A 1 180 ? -8.719 21.699 19.282 1.00 49.88 180 GLU A N 1
ATOM 1463 C CA . GLU A 1 180 ? -9.459 22.918 18.914 1.00 49.88 180 GLU A CA 1
ATOM 1464 C C . GLU A 1 180 ? -10.755 22.630 18.137 1.00 49.88 180 GLU A C 1
ATOM 1466 O O . GLU A 1 180 ? -11.754 23.326 18.310 1.00 49.88 180 GLU A O 1
ATOM 1471 N N . LYS A 1 181 ? -10.773 21.575 17.308 1.00 45.66 181 LYS A N 1
ATOM 1472 C CA . LYS A 1 181 ? -11.932 21.198 16.477 1.00 45.66 181 LYS A CA 1
ATOM 1473 C C . LYS A 1 181 ? -12.963 20.322 17.199 1.00 45.66 181 LYS A C 1
ATOM 1475 O O . LYS A 1 181 ? -14.096 20.251 16.741 1.00 45.66 181 LYS A O 1
ATOM 1480 N N . LEU A 1 182 ? -12.592 19.636 18.283 1.00 46.62 182 LEU A N 1
ATOM 1481 C CA . LEU A 1 182 ? -13.502 18.781 19.067 1.00 46.62 182 LEU A CA 1
ATOM 1482 C C . LEU A 1 182 ? -14.531 19.587 19.871 1.00 46.62 182 LEU A C 1
ATOM 1484 O O . LEU A 1 182 ? -15.596 19.068 20.196 1.00 46.62 182 LEU A O 1
ATOM 1488 N N . ASN A 1 183 ? -14.265 20.871 20.115 1.00 44.34 183 ASN A N 1
ATOM 1489 C CA . ASN A 1 183 ? -15.199 21.776 20.782 1.00 44.34 183 ASN A CA 1
ATOM 1490 C C . ASN A 1 183 ? -16.453 22.109 19.950 1.00 44.34 183 ASN A C 1
ATOM 1492 O O . ASN A 1 183 ? -17.327 22.821 20.443 1.00 44.34 183 ASN A O 1
ATOM 1496 N N . TRP A 1 184 ? -16.592 21.597 18.716 1.00 37.00 184 TRP A N 1
ATOM 1497 C CA . TRP A 1 184 ? -17.743 21.915 17.875 1.00 37.00 184 TRP A CA 1
ATOM 1498 C C . TRP A 1 184 ? -18.346 20.700 17.146 1.00 37.00 184 TRP A C 1
ATOM 1500 O O . TRP A 1 184 ? -17.716 20.069 16.305 1.00 37.00 184 TRP A O 1
ATOM 1510 N N . GLN A 1 185 ? -19.640 20.498 17.432 1.00 37.69 185 GLN A N 1
ATOM 1511 C CA . GLN A 1 185 ? -20.678 19.745 16.704 1.00 37.69 185 GLN A CA 1
ATOM 1512 C C . GLN A 1 185 ? -20.963 18.285 17.118 1.00 37.69 185 GLN A C 1
ATOM 1514 O O . GLN A 1 185 ? -20.307 17.328 16.722 1.00 37.69 185 GLN A O 1
ATOM 1519 N N . ARG A 1 186 ? -22.080 18.146 17.853 1.00 40.72 186 ARG A N 1
ATOM 1520 C CA . ARG A 1 186 ? -22.857 16.922 18.103 1.00 40.72 186 ARG A CA 1
ATOM 1521 C C . ARG A 1 186 ? -23.919 16.746 17.011 1.00 40.72 186 ARG A C 1
ATOM 1523 O O . ARG A 1 186 ? -24.792 17.605 16.937 1.00 40.72 186 ARG A O 1
ATOM 1530 N N . LYS A 1 187 ? -23.935 15.624 16.281 1.00 31.84 187 LYS A N 1
ATOM 1531 C CA . LYS A 1 187 ? -25.167 14.910 15.862 1.00 31.84 187 LYS A CA 1
ATOM 1532 C C . LYS A 1 187 ? -24.846 13.435 15.552 1.00 31.84 187 LYS A C 1
ATOM 1534 O O . LYS A 1 187 ? -23.887 13.190 14.824 1.00 31.84 187 LYS A O 1
ATOM 1539 N N . PRO A 1 188 ? -25.639 12.468 16.046 1.00 35.22 188 PRO A N 1
ATOM 1540 C CA . PRO A 1 188 ? -25.451 11.055 15.737 1.00 35.22 188 PRO A CA 1
ATOM 1541 C C . PRO A 1 188 ? -26.135 10.683 14.411 1.00 35.22 188 PRO A C 1
ATOM 1543 O O . PRO A 1 188 ? -27.259 11.109 14.141 1.00 35.22 188 PRO A O 1
ATOM 1546 N N . LYS A 1 189 ? -25.464 9.866 13.596 1.00 35.41 189 LYS A N 1
ATOM 1547 C CA . LYS A 1 189 ? -26.088 9.022 12.567 1.00 35.41 189 LYS A CA 1
ATOM 1548 C C . LYS A 1 189 ? -25.384 7.669 12.559 1.00 35.41 189 LYS A C 1
ATOM 1550 O O . LYS A 1 189 ? -24.155 7.620 12.535 1.00 35.41 189 LYS A O 1
ATOM 1555 N N . ASP A 1 190 ? -26.185 6.611 12.583 1.00 35.59 190 ASP A N 1
ATOM 1556 C CA . ASP A 1 190 ? -25.743 5.222 12.618 1.00 35.59 190 ASP A CA 1
ATOM 1557 C C . ASP A 1 190 ? -24.969 4.819 11.352 1.00 35.59 190 ASP A C 1
ATOM 1559 O O . ASP A 1 190 ? -25.377 5.167 10.243 1.00 35.59 190 ASP A O 1
ATOM 1563 N N . HIS A 1 191 ? -23.893 4.037 11.542 1.00 34.41 191 HIS A N 1
ATOM 1564 C CA . HIS A 1 191 ? -23.485 2.842 10.773 1.00 34.41 191 HIS A CA 1
ATOM 1565 C C . HIS A 1 191 ? -21.961 2.659 10.615 1.00 34.41 191 HIS A C 1
ATOM 1567 O O . HIS A 1 191 ? -21.212 3.598 10.359 1.00 34.41 191 HIS A O 1
ATOM 1573 N N . LEU A 1 192 ? -21.582 1.376 10.728 1.00 30.62 192 LEU A N 1
ATOM 1574 C CA . LEU A 1 192 ? -20.365 0.655 10.319 1.00 30.62 192 LEU A CA 1
ATOM 1575 C C . LEU A 1 19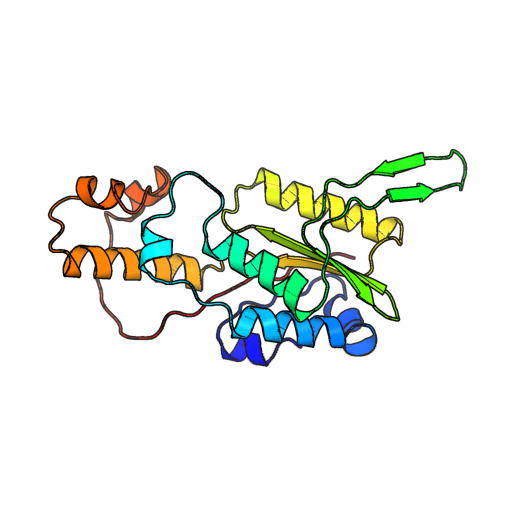2 ? -19.152 1.474 9.840 1.00 30.62 192 LEU A C 1
ATOM 1577 O O . LEU A 1 192 ? -19.165 2.083 8.770 1.00 30.62 192 LEU A O 1
ATOM 1581 N N . LEU A 1 193 ? -18.057 1.318 10.590 1.00 33.72 193 LEU A N 1
ATOM 1582 C CA . LEU A 1 193 ? -16.684 1.709 10.263 1.00 33.72 193 LEU A CA 1
ATOM 1583 C C . LEU A 1 193 ? -16.263 1.241 8.860 1.00 33.72 193 LEU A C 1
ATOM 1585 O O . LEU A 1 193 ? -16.336 0.054 8.537 1.00 33.72 193 LEU A O 1
ATOM 1589 N N . ARG A 1 194 ? -15.803 2.185 8.031 1.00 38.19 194 ARG A N 1
ATOM 1590 C CA . ARG A 1 194 ? -15.257 1.943 6.688 1.00 38.19 194 ARG A CA 1
ATOM 1591 C C . ARG A 1 194 ? -13.897 2.616 6.568 1.00 38.19 194 ARG A C 1
ATOM 1593 O O . ARG A 1 194 ? -13.716 3.748 7.007 1.00 38.19 194 ARG A O 1
ATOM 1600 N N . VAL A 1 195 ? -12.950 1.884 5.997 1.00 35.66 195 VAL A N 1
ATOM 1601 C CA . VAL A 1 195 ? -11.555 2.288 5.840 1.00 35.66 195 VAL A CA 1
ATOM 1602 C C . VAL A 1 195 ? -11.399 2.914 4.451 1.00 35.66 195 VAL A C 1
ATOM 1604 O O . VAL A 1 195 ? -11.673 2.259 3.451 1.00 35.66 195 VAL A O 1
ATOM 1607 N N . GLY A 1 196 ? -11.013 4.188 4.384 1.00 35.19 196 GLY A N 1
ATOM 1608 C CA . GLY A 1 196 ? -10.675 4.889 3.143 1.00 35.19 196 GLY A CA 1
ATOM 1609 C C . GLY A 1 196 ? -9.161 4.915 2.946 1.00 35.19 196 GLY A C 1
ATOM 1610 O O . GLY A 1 196 ? -8.460 5.188 3.917 1.00 35.19 196 GLY A O 1
ATOM 1611 N N . HIS A 1 197 ? -8.656 4.651 1.735 1.00 47.25 197 HIS A N 1
ATOM 1612 C CA . HIS A 1 197 ? -7.244 4.863 1.387 1.00 47.25 197 HIS A CA 1
ATOM 1613 C C . HIS A 1 197 ? -7.092 5.479 0.005 1.00 47.25 197 HIS A C 1
ATOM 1615 O O . HIS A 1 197 ? -7.680 4.949 -0.934 1.00 47.25 197 HIS A O 1
ATOM 1621 N N . MET A 1 198 ? -6.262 6.526 -0.088 1.00 33.66 198 MET A N 1
ATOM 1622 C CA . MET A 1 198 ? -5.885 7.235 -1.313 1.00 33.66 198 MET A CA 1
ATOM 1623 C C . MET A 1 198 ? -4.652 6.590 -1.947 1.00 33.66 198 MET A C 1
ATOM 1625 O O . MET A 1 198 ? -3.540 6.801 -1.479 1.00 33.66 198 MET A O 1
ATOM 1629 N N . CYS A 1 199 ? -4.848 5.806 -3.007 1.00 37.62 199 CYS A N 1
ATOM 1630 C CA . CYS A 1 199 ? -3.749 5.317 -3.842 1.00 37.62 199 CYS A CA 1
ATOM 1631 C C . CYS A 1 199 ? -3.242 6.476 -4.721 1.00 37.62 199 CYS A C 1
ATOM 1633 O O . CYS A 1 199 ? -4.038 7.213 -5.288 1.00 37.62 199 CYS A O 1
ATOM 1635 N N . VAL A 1 200 ? -1.934 6.700 -4.822 1.00 36.66 200 VAL A N 1
ATOM 1636 C CA . VAL A 1 200 ? -1.361 7.681 -5.756 1.00 36.66 200 VAL A CA 1
ATOM 1637 C C . VAL A 1 200 ? -0.157 7.033 -6.410 1.00 36.66 200 VAL A C 1
ATOM 1639 O O . VAL A 1 200 ? 0.765 6.637 -5.707 1.00 36.66 200 VAL A O 1
ATOM 1642 N N . CYS A 1 201 ? -0.163 6.922 -7.737 1.00 36.81 201 CYS A N 1
ATOM 1643 C CA . CYS A 1 201 ? 0.962 6.390 -8.500 1.00 36.81 201 CYS A CA 1
ATOM 1644 C C . CYS A 1 201 ? 1.388 7.391 -9.573 1.00 36.81 201 CYS A C 1
ATOM 1646 O O . CYS A 1 201 ? 0.536 7.936 -10.271 1.00 36.81 201 CYS A O 1
ATOM 1648 N N . PHE A 1 202 ? 2.693 7.653 -9.688 1.00 35.00 202 PHE A N 1
ATOM 1649 C CA . PHE A 1 202 ? 3.269 8.617 -10.627 1.00 35.00 202 PHE A CA 1
ATOM 1650 C C . PHE A 1 202 ? 4.198 7.964 -11.645 1.00 35.00 202 PHE A C 1
ATOM 1652 O O . PHE A 1 202 ? 5.117 7.265 -11.237 1.00 35.00 202 PHE A O 1
ATOM 1659 N N . ARG A 1 203 ? 3.957 8.413 -12.888 1.00 33.50 203 ARG A N 1
ATOM 1660 C CA . ARG A 1 203 ? 4.660 8.320 -14.178 1.00 33.50 203 ARG A CA 1
ATOM 1661 C C . ARG A 1 203 ? 5.090 6.949 -14.632 1.00 33.50 203 ARG A C 1
ATOM 1663 O O . ARG A 1 203 ? 5.286 6.101 -13.757 1.00 33.50 203 ARG A O 1
#

Foldseek 3Di:
DLVLQVVLVADEDEPDCNVVCCVPPNVVVSVLVSVLVVPQDDPLQQLFQPDDDDGPSNVVSLVSSCVPPNWAWDKDWFFDDPPDTDIDIADTFSGWDDDPRWIETEEEDADDDPVVVVNQQVRQQVCVVRRNGDKYWYWYFDPLLVVVSLVSLVVVCVVVVPDDCVVSCNTHPDDPVVVVVNVDDDDDDDDDRGTYTYIYIHD

Sequence (203 aa):
MFEKLKKKGFEILALHHAEAILKHDMMDAVYEIEDVLLEAKIPVEELVRGGGGEGEFTQRLRKSFADKHGWKSTVLRSKKSWMEEKESISHEIDHVKKFKTGTFVLEIEWNNKDPFFDRDLENFKRLHADGVISVGSIITRGESLQSALRREIADFAIKQDMKNIGELFKFYAPTSRQIEKLNWQRKPKDHLLRVGHMCVCFR

Radius of gyration: 19.31 Å; chains: 1; bounding box: 55×37×52 Å